Protein AF-A0A9P5TCF7-F1 (afdb_monomer)

Organism: NCBI:txid152965

Structure (mmCIF, N/CA/C/O backbone):
data_AF-A0A9P5TCF7-F1
#
_entry.id   AF-A0A9P5TCF7-F1
#
loop_
_atom_site.group_PDB
_atom_site.id
_atom_site.type_symbol
_atom_site.label_atom_id
_atom_site.label_alt_id
_atom_site.label_comp_id
_atom_site.label_asym_id
_atom_site.label_entity_id
_atom_site.label_seq_id
_atom_site.pdbx_PDB_ins_code
_atom_site.Cartn_x
_atom_site.Cartn_y
_atom_site.Cartn_z
_atom_site.occupancy
_atom_site.B_iso_or_equiv
_atom_site.auth_seq_id
_atom_site.auth_comp_id
_atom_site.auth_asym_id
_atom_site.auth_atom_id
_atom_site.pdbx_PDB_model_num
ATOM 1 N N . MET A 1 1 ? -12.953 13.096 33.040 1.00 53.19 1 MET A N 1
ATOM 2 C CA . MET A 1 1 ? -12.750 11.648 32.811 1.00 53.19 1 MET A CA 1
ATOM 3 C C . MET A 1 1 ? -11.733 11.445 31.695 1.00 53.19 1 MET A C 1
ATOM 5 O O . MET A 1 1 ? -11.488 12.385 30.954 1.00 53.19 1 MET A O 1
ATOM 9 N N . SER A 1 2 ? -11.128 10.259 31.561 1.00 76.81 2 SER A N 1
ATOM 10 C CA . SER A 1 2 ? -10.155 10.007 30.479 1.00 76.81 2 SER A CA 1
ATOM 11 C C . SER A 1 2 ? -10.791 9.907 29.078 1.00 76.81 2 SER A C 1
ATOM 13 O O . SER A 1 2 ? -10.062 9.854 28.091 1.00 76.81 2 SER A O 1
ATOM 15 N N . SER A 1 3 ? -12.127 9.872 29.003 1.00 91.38 3 SER A N 1
ATOM 16 C CA . SER A 1 3 ? -12.946 9.850 27.789 1.00 91.38 3 SER A CA 1
ATOM 17 C C . SER A 1 3 ? -14.164 10.769 27.971 1.00 91.38 3 SER A C 1
ATOM 19 O O . SER A 1 3 ? -14.963 10.504 28.874 1.00 91.38 3 SER A O 1
ATOM 21 N N . PRO A 1 4 ? -14.307 11.829 27.155 1.00 92.31 4 PRO A N 1
ATOM 22 C CA . PRO A 1 4 ? -15.511 12.664 27.105 1.00 92.31 4 PRO A CA 1
ATOM 23 C C . PRO A 1 4 ? -16.759 11.881 26.690 1.00 92.31 4 PRO A C 1
ATOM 25 O O . PRO A 1 4 ? -17.808 12.054 27.291 1.00 92.31 4 PRO A O 1
ATOM 28 N N . PHE A 1 5 ? -16.623 10.944 25.745 1.00 92.94 5 PHE A N 1
ATOM 29 C CA . PHE A 1 5 ? -17.725 10.091 25.292 1.00 92.94 5 PHE A CA 1
ATOM 30 C C . PHE A 1 5 ? -18.449 9.395 26.452 1.00 92.94 5 PHE A C 1
ATOM 32 O O . PHE A 1 5 ? -19.676 9.401 26.515 1.00 92.94 5 PHE A O 1
ATOM 39 N N . PHE A 1 6 ? -17.698 8.783 27.373 1.00 91.38 6 PHE A N 1
ATOM 40 C CA . PHE A 1 6 ? -18.303 8.097 28.515 1.00 91.38 6 PHE A CA 1
ATOM 41 C C . PHE A 1 6 ? -18.908 9.081 29.524 1.00 91.38 6 PHE A C 1
ATOM 43 O O . PHE A 1 6 ? -19.963 8.784 30.074 1.00 91.38 6 PHE A O 1
ATOM 50 N N . ASP A 1 7 ? -18.287 10.245 29.731 1.00 91.50 7 ASP A N 1
ATOM 51 C CA . ASP A 1 7 ? -18.826 11.316 30.586 1.00 91.50 7 ASP A CA 1
ATOM 52 C C . ASP A 1 7 ? -20.206 11.771 30.076 1.00 91.50 7 ASP A C 1
ATOM 54 O O . ASP A 1 7 ? -21.191 11.755 30.817 1.00 91.50 7 ASP A O 1
ATOM 58 N N . ASP A 1 8 ? -20.304 12.030 28.768 1.00 91.69 8 ASP A N 1
ATOM 59 C CA . ASP A 1 8 ? -21.552 12.385 28.096 1.00 91.69 8 ASP A CA 1
ATOM 60 C C . ASP A 1 8 ? -22.572 11.242 28.179 1.00 91.69 8 ASP A C 1
ATOM 62 O O . ASP A 1 8 ? -23.705 11.462 28.605 1.00 91.69 8 ASP A O 1
ATOM 66 N N . MET A 1 9 ? -22.182 10.006 27.844 1.00 90.81 9 MET A N 1
ATOM 67 C CA . MET A 1 9 ? -23.066 8.832 27.877 1.00 90.81 9 MET A CA 1
ATOM 68 C C . MET A 1 9 ? -23.692 8.612 29.261 1.00 90.81 9 MET A C 1
ATOM 70 O O . MET A 1 9 ? -24.879 8.293 29.347 1.00 90.81 9 MET A O 1
ATOM 74 N N . PHE A 1 10 ? -22.920 8.789 30.337 1.00 88.50 10 PHE A N 1
ATOM 75 C CA . PHE A 1 10 ? -23.408 8.634 31.710 1.00 88.50 10 PHE A CA 1
ATOM 76 C C . PHE A 1 10 ? -24.224 9.833 32.207 1.00 88.50 10 PHE A C 1
ATOM 78 O O . PHE A 1 10 ? -25.020 9.673 33.131 1.00 88.50 10 PHE A O 1
ATOM 85 N N . SER A 1 11 ? -24.073 11.011 31.594 1.00 90.19 11 SER A N 1
ATOM 86 C CA . SER A 1 11 ? -24.882 12.194 31.914 1.00 90.19 11 SER A CA 1
ATOM 87 C C . SER A 1 11 ? -26.322 12.114 31.380 1.00 90.19 11 SER A C 1
ATOM 89 O O . SER A 1 11 ? -27.212 12.804 31.883 1.00 90.19 11 SER A O 1
ATOM 91 N N . LEU A 1 12 ? -26.566 11.267 30.373 1.00 89.06 12 LEU A N 1
ATOM 92 C CA . LEU A 1 12 ? -27.881 11.099 29.757 1.00 89.06 12 LEU A CA 1
ATOM 93 C C . LEU A 1 12 ? -28.835 10.277 30.648 1.00 89.06 12 LEU A C 1
ATOM 95 O O . LEU A 1 12 ? -28.394 9.340 31.322 1.00 89.06 12 LEU A O 1
ATOM 99 N N . PRO A 1 13 ? -30.157 10.556 30.613 1.00 86.38 13 PRO A N 1
ATOM 100 C CA . PRO A 1 13 ? -31.155 9.737 31.297 1.00 86.38 13 PRO A CA 1
ATOM 101 C C . PRO A 1 13 ? -31.091 8.275 30.839 1.00 86.38 13 PRO A C 1
ATOM 103 O O . PRO A 1 13 ? -31.285 7.980 29.659 1.00 86.38 13 PRO A O 1
ATOM 106 N N . GLN A 1 14 ? -30.835 7.358 31.773 1.00 77.81 14 GLN A N 1
ATOM 107 C CA . GLN A 1 14 ? -30.762 5.928 31.476 1.00 77.81 14 GLN A CA 1
ATOM 108 C C . GLN A 1 14 ? -32.171 5.307 31.453 1.00 77.81 14 GLN A C 1
ATOM 110 O O . GLN A 1 14 ? -33.000 5.647 32.305 1.00 77.81 14 GLN A O 1
ATOM 115 N N . PRO A 1 15 ? -32.471 4.397 30.508 1.00 76.81 15 PRO A N 1
ATOM 116 C CA . PRO A 1 15 ? -33.705 3.618 30.547 1.00 76.81 15 PRO A CA 1
ATOM 117 C C . PRO A 1 15 ? -33.763 2.774 31.828 1.00 76.81 15 PRO A C 1
ATOM 119 O O . PRO A 1 15 ? -32.727 2.430 32.399 1.00 76.81 15 PRO A O 1
ATOM 122 N N . GLN A 1 16 ? -34.972 2.441 32.295 1.00 76.69 16 GLN A N 1
ATOM 123 C CA . GLN A 1 16 ? -35.100 1.589 33.479 1.00 76.69 16 GLN A CA 1
ATOM 124 C C . GLN A 1 16 ? -34.425 0.234 33.213 1.00 76.69 16 GLN A C 1
ATOM 126 O O . GLN A 1 16 ? -34.743 -0.397 32.200 1.00 76.69 16 GLN A O 1
ATOM 131 N N . PRO A 1 17 ? -33.481 -0.193 34.070 1.00 69.38 17 PRO A N 1
ATOM 132 C CA . PRO A 1 17 ? -32.708 -1.399 33.827 1.00 69.38 17 PRO A CA 1
ATOM 133 C C . PRO A 1 17 ? -33.624 -2.621 33.869 1.00 69.38 17 PRO A C 1
ATOM 135 O O . PRO A 1 17 ? -34.447 -2.764 34.773 1.00 69.38 17 PRO A O 1
ATOM 138 N N . SER A 1 18 ? -33.482 -3.502 32.880 1.00 75.25 18 SER A N 1
ATOM 139 C CA . SER A 1 18 ? -34.054 -4.845 32.958 1.00 75.25 18 SER A CA 1
ATOM 140 C C . SER A 1 18 ? -33.212 -5.697 33.917 1.00 75.25 18 SER A C 1
ATOM 142 O O . SER A 1 18 ? -32.018 -5.435 34.064 1.00 75.25 18 SER A O 1
ATOM 144 N N . ASP A 1 19 ? -33.784 -6.733 34.545 1.00 69.06 19 ASP A N 1
ATOM 145 C CA . ASP A 1 19 ? -33.038 -7.615 35.471 1.00 69.06 19 ASP A CA 1
ATOM 146 C C . ASP A 1 19 ? -31.770 -8.226 34.835 1.00 69.06 19 ASP A C 1
ATOM 148 O O . ASP A 1 19 ? -30.816 -8.556 35.532 1.00 69.06 19 ASP A O 1
ATOM 152 N N . ASN A 1 20 ? -31.724 -8.335 33.501 1.00 73.00 20 ASN A N 1
ATOM 153 C CA . ASN A 1 20 ? -30.581 -8.867 32.753 1.00 73.00 20 ASN A CA 1
ATOM 154 C C . ASN A 1 20 ? -29.441 -7.855 32.527 1.00 73.00 20 ASN A C 1
ATOM 156 O O . ASN A 1 20 ? -28.390 -8.243 32.013 1.00 73.00 20 ASN A O 1
ATOM 160 N N . ASP A 1 21 ? -29.636 -6.580 32.866 1.00 79.19 21 ASP A N 1
ATOM 161 C CA . ASP A 1 21 ? -28.656 -5.504 32.664 1.00 79.19 21 ASP A CA 1
ATOM 162 C C . ASP A 1 21 ? -28.118 -4.955 33.996 1.00 79.19 21 ASP A C 1
ATOM 164 O O . ASP A 1 21 ? -27.591 -3.842 34.055 1.00 79.19 21 ASP A O 1
ATOM 168 N N . VAL A 1 22 ? -28.228 -5.746 35.068 1.00 83.81 22 VAL A N 1
ATOM 169 C CA . VAL A 1 22 ? -27.673 -5.441 36.389 1.00 83.81 22 VAL A CA 1
ATOM 170 C C . VAL A 1 22 ? -26.788 -6.595 36.851 1.00 83.81 22 VAL A C 1
ATOM 172 O O . VAL A 1 22 ? -27.220 -7.743 36.906 1.00 83.81 22 VAL A O 1
ATOM 175 N N . VAL A 1 23 ? -25.544 -6.289 37.214 1.00 86.00 23 VAL A N 1
ATOM 176 C CA . VAL A 1 23 ? -24.596 -7.243 37.808 1.00 86.00 23 VAL A CA 1
ATOM 177 C C . VAL A 1 23 ? -24.049 -6.616 39.082 1.00 86.00 23 VAL A C 1
ATOM 179 O O . VAL A 1 23 ? -23.630 -5.462 39.070 1.00 86.00 23 VAL A O 1
ATOM 182 N N . ASP A 1 24 ? -24.111 -7.346 40.197 1.00 87.25 24 ASP A N 1
ATOM 183 C CA . ASP A 1 24 ? -23.693 -6.872 41.527 1.00 87.25 24 ASP A CA 1
ATOM 184 C C . ASP A 1 24 ? -24.335 -5.532 41.951 1.00 87.25 24 ASP A C 1
ATOM 186 O O . ASP A 1 24 ? -23.738 -4.722 42.658 1.00 87.25 24 ASP A O 1
ATOM 190 N N . GLY A 1 25 ? -25.571 -5.281 41.507 1.00 84.06 25 GLY A N 1
ATOM 191 C CA . GLY A 1 25 ? -26.299 -4.037 41.786 1.00 84.06 25 GLY A CA 1
ATOM 192 C C . GLY A 1 25 ? -25.854 -2.833 40.948 1.00 84.06 25 GLY A C 1
ATOM 193 O O . GLY A 1 25 ? -26.333 -1.725 41.189 1.00 84.06 25 GLY A O 1
ATOM 194 N N . LE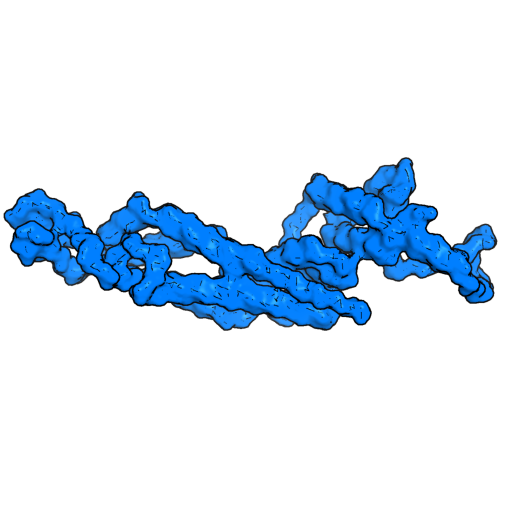U A 1 26 ? -24.970 -3.030 39.964 1.00 84.56 26 LEU A N 1
ATOM 195 C CA . LEU A 1 26 ? -24.500 -1.994 39.046 1.00 84.56 26 LEU A CA 1
ATOM 196 C C . LEU A 1 26 ? -25.073 -2.193 37.634 1.00 84.56 26 LEU A C 1
ATOM 198 O O . LEU A 1 26 ? -25.178 -3.333 37.172 1.00 84.56 26 LEU A O 1
ATOM 202 N N . PRO A 1 27 ? -25.418 -1.101 36.924 1.00 85.06 27 PRO A N 1
ATOM 203 C CA . PRO A 1 27 ? -25.884 -1.185 35.546 1.00 85.06 27 PRO A CA 1
ATOM 204 C C . PRO A 1 27 ? -24.759 -1.656 34.616 1.00 85.06 27 PRO A C 1
ATOM 206 O O . PRO A 1 27 ? -23.624 -1.176 34.686 1.00 85.06 27 PRO A O 1
ATOM 209 N N . VAL A 1 28 ? -25.085 -2.577 33.713 1.00 87.12 28 VAL A N 1
ATOM 210 C CA . VAL A 1 28 ? -24.155 -3.128 32.724 1.00 87.12 28 VAL A CA 1
ATOM 211 C C . VAL A 1 28 ? -24.209 -2.309 31.438 1.00 87.12 28 VAL A C 1
ATOM 213 O O . VAL A 1 28 ? -25.243 -2.223 30.779 1.00 87.12 28 VAL A O 1
ATOM 216 N N . VAL A 1 29 ? -23.063 -1.763 31.024 1.00 86.62 29 VAL A N 1
ATOM 217 C CA . VAL A 1 29 ? -22.908 -1.126 29.708 1.00 86.62 29 VAL A CA 1
ATOM 218 C C . VAL A 1 29 ? -22.419 -2.159 28.698 1.00 86.62 29 VAL A C 1
ATOM 220 O O . VAL A 1 29 ? -21.319 -2.697 28.831 1.00 86.62 29 VAL A O 1
ATOM 223 N N . ARG A 1 30 ? -23.215 -2.418 27.656 1.00 88.75 30 ARG A N 1
ATOM 224 C CA . ARG A 1 30 ? -22.818 -3.297 26.547 1.00 88.75 30 ARG A CA 1
ATOM 225 C C . ARG A 1 30 ? -22.047 -2.505 25.499 1.00 88.75 30 ARG A C 1
ATOM 227 O O . ARG A 1 30 ? -22.557 -1.529 24.957 1.00 88.75 30 ARG A O 1
ATOM 234 N N . LEU A 1 31 ? -20.837 -2.956 25.191 1.00 91.56 31 LEU A N 1
ATOM 235 C CA . LEU A 1 31 ? -19.990 -2.372 24.154 1.00 91.56 31 LEU A CA 1
ATOM 236 C C . LEU A 1 31 ? -19.946 -3.296 22.935 1.00 91.56 31 LEU A C 1
ATOM 238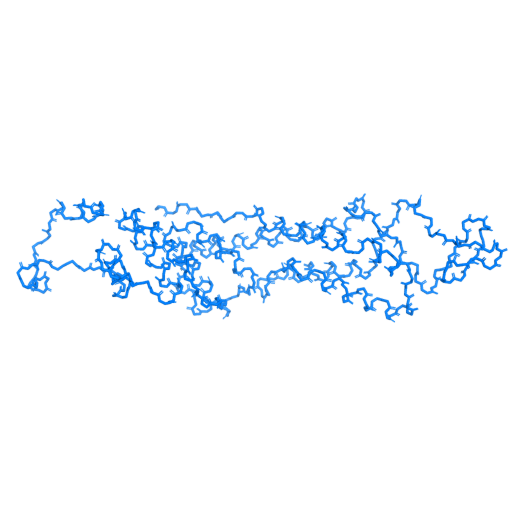 O O . LEU A 1 31 ? -20.032 -4.515 23.065 1.00 91.56 31 LEU A O 1
ATOM 242 N N . SER A 1 32 ? -19.843 -2.706 21.746 1.00 92.38 32 SER A N 1
ATOM 243 C CA . SER A 1 32 ? -19.838 -3.435 20.470 1.00 92.38 32 SER A CA 1
ATOM 244 C C . SER A 1 32 ? -18.482 -4.051 20.124 1.00 92.38 32 SER A C 1
ATOM 246 O O . SER A 1 32 ? -18.390 -4.856 19.202 1.00 92.38 32 SER A O 1
ATOM 248 N N . GLU A 1 33 ? -17.419 -3.621 20.798 1.00 94.75 33 GLU A N 1
ATOM 249 C CA . GLU A 1 33 ? -16.055 -4.047 20.514 1.00 94.75 33 GLU A CA 1
ATOM 250 C C . GLU A 1 33 ? -15.747 -5.422 21.098 1.00 94.75 33 GLU A C 1
ATOM 252 O O . GLU A 1 33 ? -16.269 -5.835 22.132 1.00 94.75 33 GLU A O 1
ATOM 257 N N . ASP A 1 34 ? -14.826 -6.106 20.430 1.00 92.50 34 ASP A N 1
ATOM 258 C CA . ASP A 1 34 ? -14.293 -7.388 20.860 1.00 92.50 34 ASP A CA 1
ATOM 259 C C . ASP A 1 34 ? -13.573 -7.294 22.221 1.00 92.50 34 ASP A C 1
ATOM 261 O O . ASP A 1 34 ? -12.928 -6.290 22.544 1.00 92.50 34 ASP A O 1
ATOM 265 N N . ALA A 1 35 ? -13.648 -8.368 23.011 1.00 93.12 35 ALA A N 1
ATOM 266 C CA . ALA A 1 35 ? -13.074 -8.423 24.353 1.00 93.12 35 ALA A CA 1
ATOM 267 C C . ALA A 1 35 ? -11.550 -8.201 24.373 1.00 93.12 35 ALA A C 1
ATOM 269 O O . ALA A 1 35 ? -11.041 -7.589 25.314 1.00 93.12 35 ALA A O 1
ATOM 270 N N . GLU A 1 36 ? -10.816 -8.648 23.347 1.00 94.31 36 GLU A N 1
ATOM 271 C CA . GLU A 1 36 ? -9.372 -8.407 23.226 1.00 94.31 36 GLU A CA 1
ATOM 272 C C . GLU A 1 36 ? -9.085 -6.910 23.057 1.00 94.31 36 GLU A C 1
ATOM 274 O O . GLU A 1 36 ? -8.214 -6.357 23.731 1.00 94.31 36 GLU A O 1
ATOM 279 N N . VAL A 1 37 ? -9.869 -6.235 22.209 1.00 95.69 37 VAL A N 1
ATOM 280 C CA . VAL A 1 37 ? -9.751 -4.792 21.961 1.00 95.69 37 VAL A CA 1
ATOM 281 C C . VAL A 1 37 ? -10.068 -4.003 23.229 1.00 95.69 37 VAL A C 1
ATOM 283 O O . VAL A 1 37 ? -9.294 -3.128 23.616 1.00 95.69 37 VAL A O 1
ATOM 286 N N . LEU A 1 38 ? -11.155 -4.339 23.926 1.00 95.12 38 LEU A N 1
ATOM 287 C CA . LEU A 1 38 ? -11.508 -3.692 25.192 1.00 95.12 38 LEU A CA 1
ATOM 288 C C . LEU A 1 38 ? -10.454 -3.943 26.278 1.00 95.12 38 LEU A C 1
ATOM 290 O O . LEU A 1 38 ? -10.090 -3.020 27.005 1.00 95.12 38 LEU A O 1
ATOM 294 N N . SER A 1 39 ? -9.903 -5.159 26.363 1.00 94.25 39 SER A N 1
ATOM 295 C CA . SER A 1 39 ? -8.813 -5.468 27.294 1.00 94.25 39 SER A CA 1
ATOM 296 C C . SER A 1 39 ? -7.572 -4.615 27.013 1.00 94.25 39 SER A C 1
ATOM 298 O O . SER A 1 39 ? -6.990 -4.047 27.942 1.00 94.25 39 SER A O 1
ATOM 300 N N . GLY A 1 40 ? -7.194 -4.459 25.742 1.00 94.44 40 GLY A N 1
ATOM 301 C CA . GLY A 1 40 ? -6.106 -3.568 25.339 1.00 94.44 40 GLY A CA 1
ATOM 302 C C . GLY A 1 40 ? -6.379 -2.109 25.703 1.00 94.44 40 GLY A C 1
ATOM 303 O O . GLY A 1 40 ? -5.525 -1.451 26.296 1.00 94.44 40 GLY A O 1
ATOM 304 N N . LEU A 1 41 ? -7.599 -1.630 25.447 1.00 95.06 41 LEU A N 1
ATOM 305 C CA . LEU A 1 41 ? -8.023 -0.270 25.775 1.00 95.06 41 LEU A CA 1
ATOM 306 C C . LEU A 1 41 ? -7.895 0.009 27.279 1.00 95.06 41 LEU A C 1
ATOM 308 O O . LEU A 1 41 ? -7.216 0.953 27.681 1.00 95.06 41 LEU A O 1
ATOM 312 N N . PHE A 1 42 ? -8.490 -0.840 28.122 1.00 93.12 42 PHE A N 1
ATOM 313 C CA . PHE A 1 42 ? -8.476 -0.648 29.573 1.00 93.12 42 PHE A CA 1
ATOM 314 C C . PHE A 1 42 ? -7.078 -0.806 30.167 1.00 93.12 42 PHE A C 1
ATOM 316 O O . PHE A 1 42 ? -6.672 0.004 30.998 1.00 93.12 42 PHE A O 1
ATOM 323 N N . THR A 1 43 ? -6.296 -1.790 29.721 1.00 93.81 43 THR A N 1
ATOM 324 C CA . THR A 1 43 ? -4.924 -1.966 30.229 1.00 93.81 43 THR A CA 1
ATOM 325 C C . THR A 1 43 ? -4.003 -0.803 29.883 1.00 93.81 43 THR A C 1
ATOM 327 O O . THR A 1 43 ? -3.077 -0.525 30.635 1.00 93.81 43 THR A O 1
ATOM 330 N N . MET A 1 44 ? -4.265 -0.085 28.789 1.00 92.00 44 MET A N 1
ATOM 331 C CA . MET A 1 44 ? -3.522 1.127 28.442 1.00 92.00 44 MET A CA 1
ATOM 332 C C . MET A 1 44 ? -4.057 2.399 29.120 1.00 92.00 44 MET A C 1
ATOM 334 O O . MET A 1 44 ? -3.322 3.385 29.203 1.00 92.00 44 MET A O 1
ATOM 338 N N . LEU A 1 45 ? -5.303 2.397 29.601 1.00 90.56 45 LEU A N 1
ATOM 339 C CA . LEU A 1 45 ? -5.879 3.495 30.389 1.00 90.56 45 LEU A CA 1
ATOM 340 C C . LEU A 1 45 ? -5.426 3.460 31.849 1.00 90.56 45 LEU A C 1
ATOM 342 O O . LEU A 1 45 ? -5.154 4.503 32.441 1.00 90.56 45 LEU A O 1
ATOM 346 N N . TYR A 1 46 ? -5.348 2.267 32.430 1.00 89.25 46 TYR A N 1
ATOM 347 C CA . TYR A 1 46 ? -4.954 2.078 33.821 1.00 89.25 46 TYR A CA 1
ATOM 348 C C . TYR A 1 46 ? -3.438 1.862 33.955 1.00 89.25 46 TYR A C 1
ATOM 350 O O . TYR A 1 46 ? -2.782 1.454 32.994 1.00 89.25 46 TYR A O 1
ATOM 358 N N . PRO A 1 47 ? -2.843 2.125 35.135 1.00 86.94 47 PRO A N 1
ATOM 359 C CA . PRO A 1 47 ? -1.415 1.920 35.389 1.00 86.94 47 PRO A CA 1
ATOM 360 C C . PRO A 1 47 ? -1.089 0.428 35.586 1.00 86.94 47 PRO A C 1
ATOM 362 O O . PRO A 1 47 ? -0.566 0.014 36.617 1.00 86.94 47 PRO A O 1
ATOM 365 N N . ILE A 1 48 ? -1.428 -0.388 34.592 1.00 91.69 48 ILE A N 1
ATOM 366 C CA . ILE A 1 48 ? -1.132 -1.818 34.516 1.00 91.69 48 ILE A CA 1
ATOM 367 C C . ILE A 1 48 ? -0.400 -2.116 33.197 1.00 91.69 48 ILE A C 1
ATOM 369 O O . ILE A 1 48 ? -0.380 -1.266 32.304 1.00 91.69 48 ILE A O 1
ATOM 373 N N . PRO A 1 49 ? 0.255 -3.284 33.058 1.00 90.31 49 PRO A N 1
ATOM 374 C CA . PRO A 1 49 ? 0.959 -3.626 31.825 1.00 90.31 49 PRO A CA 1
ATOM 375 C C . PRO A 1 49 ? 0.028 -3.585 30.608 1.00 90.31 49 PRO A C 1
ATOM 377 O O . PRO A 1 49 ? -1.026 -4.228 30.613 1.00 90.31 49 PRO A O 1
ATOM 380 N N . SER A 1 50 ? 0.424 -2.835 29.576 1.00 89.00 50 SER A N 1
ATOM 381 C CA . SER A 1 50 ? -0.347 -2.676 28.343 1.00 89.00 50 SER A CA 1
ATOM 382 C C . SER A 1 50 ? -0.466 -4.008 27.603 1.00 89.00 50 SER A C 1
ATOM 384 O O . SER A 1 50 ? 0.502 -4.755 27.459 1.00 89.00 50 SER A O 1
ATOM 386 N N . LYS A 1 51 ? -1.668 -4.309 27.104 1.00 91.00 51 LYS A N 1
ATOM 387 C CA . LYS A 1 51 ? -1.919 -5.473 26.247 1.00 91.00 51 LYS A CA 1
ATOM 388 C C . LYS A 1 51 ? -2.255 -5.015 24.835 1.00 91.00 51 LYS A C 1
ATOM 390 O O . LYS A 1 51 ? -3.420 -4.868 24.483 1.00 91.00 51 LYS A O 1
ATOM 395 N N . LEU A 1 52 ? -1.231 -4.768 24.021 1.00 92.69 52 LEU A N 1
ATOM 396 C CA . LEU A 1 52 ? -1.446 -4.514 22.597 1.00 92.69 52 LEU A CA 1
ATOM 397 C C . LEU A 1 52 ? -1.774 -5.840 21.878 1.00 92.69 52 LEU A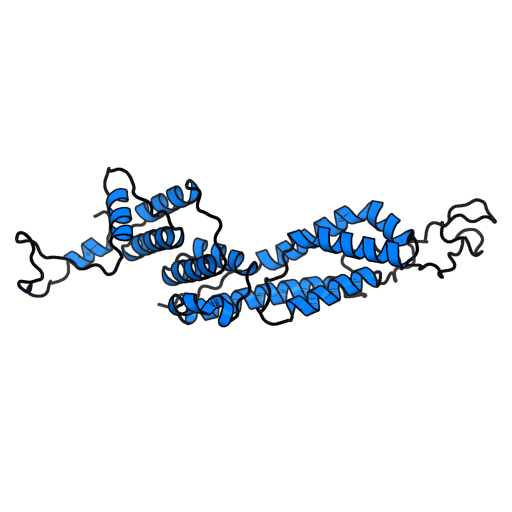 C 1
ATOM 399 O O . LEU A 1 52 ? -1.019 -6.805 22.057 1.00 92.69 52 LEU A O 1
ATOM 403 N N . PRO A 1 53 ? -2.824 -5.894 21.035 1.00 93.56 53 PRO A N 1
ATOM 404 C CA . PRO A 1 53 ? -3.112 -7.065 20.213 1.00 93.56 53 PRO A CA 1
ATOM 405 C C . PRO A 1 53 ? -1.919 -7.489 19.349 1.00 93.56 53 PRO A C 1
ATOM 407 O O . PRO A 1 53 ? -1.122 -6.659 18.904 1.00 93.56 53 PRO A O 1
ATOM 410 N N . ASN A 1 54 ? -1.791 -8.796 19.115 1.00 91.50 54 ASN A N 1
ATOM 411 C CA . ASN A 1 54 ? -0.687 -9.351 18.323 1.00 91.50 54 ASN A CA 1
ATOM 412 C C . ASN A 1 54 ? -0.877 -9.124 16.818 1.00 91.50 54 ASN A C 1
ATOM 414 O O . ASN A 1 54 ? 0.104 -8.974 16.092 1.00 91.50 54 ASN A O 1
ATOM 418 N N . ALA A 1 55 ? -2.130 -9.115 16.363 1.00 93.06 55 ALA A N 1
ATOM 419 C CA . ALA A 1 55 ? -2.482 -8.897 14.970 1.00 93.06 55 ALA A CA 1
ATOM 420 C C . 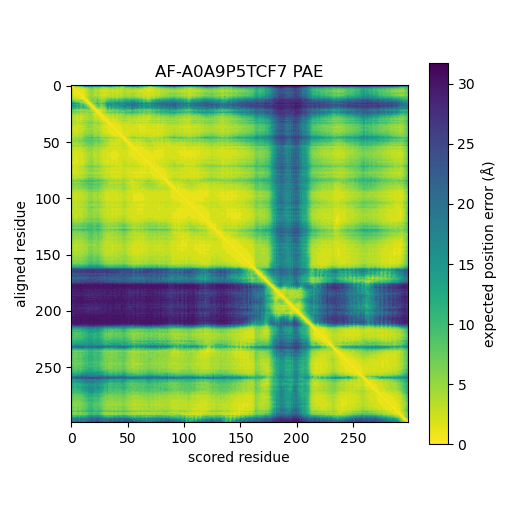ALA A 1 55 ? -2.589 -7.395 14.663 1.00 93.06 55 ALA A C 1
ATOM 422 O O . ALA A 1 55 ? -3.103 -6.609 15.466 1.00 93.06 55 ALA A O 1
ATOM 423 N N . TYR A 1 56 ? -2.085 -6.990 13.496 1.00 95.56 56 TYR A N 1
ATOM 424 C CA . TYR A 1 56 ? -2.020 -5.580 13.108 1.00 95.56 56 TYR A CA 1
ATOM 425 C C . TYR A 1 56 ? -3.412 -4.964 12.897 1.00 95.56 56 TYR A C 1
ATOM 427 O O . TYR A 1 56 ? -3.670 -3.843 13.331 1.00 95.56 56 TYR A O 1
ATOM 435 N N . ASP A 1 57 ? -4.338 -5.718 12.307 1.00 94.44 57 ASP A N 1
ATOM 436 C CA . ASP A 1 57 ? -5.736 -5.325 12.106 1.00 94.44 57 ASP A CA 1
ATOM 437 C C . ASP A 1 57 ? -6.468 -5.082 13.441 1.00 94.44 57 ASP A C 1
ATOM 439 O O . ASP A 1 57 ? -7.194 -4.095 13.601 1.00 94.44 57 ASP A O 1
ATOM 443 N N . LYS A 1 58 ? -6.212 -5.918 14.451 1.00 95.25 58 LYS A N 1
ATOM 444 C CA . LYS A 1 58 ? -6.712 -5.737 15.821 1.00 95.25 58 LYS A CA 1
ATOM 445 C C . LYS A 1 58 ? -6.087 -4.525 16.509 1.00 95.25 58 LYS A C 1
ATOM 447 O O . LYS A 1 58 ? -6.795 -3.799 17.203 1.00 95.25 58 LYS A O 1
ATOM 452 N N . ALA A 1 59 ? -4.801 -4.251 16.287 1.00 96.56 59 ALA A N 1
ATOM 453 C CA . ALA A 1 59 ? -4.155 -3.040 16.797 1.00 96.56 59 ALA A CA 1
ATOM 454 C C . ALA A 1 59 ? -4.741 -1.758 16.166 1.00 96.56 59 ALA A C 1
ATOM 456 O O . ALA A 1 59 ? -4.977 -0.777 16.872 1.00 96.56 59 ALA A O 1
ATOM 457 N N . LEU A 1 60 ? -5.056 -1.777 14.865 1.00 97.31 60 LEU A N 1
ATOM 458 C CA . LEU A 1 60 ? -5.790 -0.690 14.202 1.00 97.31 60 LEU A CA 1
ATOM 459 C C . LEU A 1 60 ? -7.217 -0.554 14.730 1.00 97.31 60 LEU A C 1
ATOM 461 O O . LEU A 1 60 ? -7.691 0.563 14.919 1.00 97.31 60 LEU A O 1
ATOM 465 N N . THR A 1 61 ? -7.887 -1.674 15.004 1.00 97.12 61 THR A N 1
ATOM 466 C CA . THR A 1 61 ? -9.220 -1.670 15.617 1.00 97.12 61 THR A CA 1
ATOM 467 C C . THR A 1 61 ? -9.167 -1.013 16.994 1.00 97.12 61 THR A C 1
ATOM 469 O O . THR A 1 61 ? -9.975 -0.137 17.269 1.00 97.12 61 THR A O 1
ATOM 472 N N . LEU A 1 62 ? -8.170 -1.341 17.823 1.00 97.25 62 LEU A N 1
ATOM 473 C CA . LEU A 1 62 ? -7.937 -0.682 19.110 1.00 97.25 62 LEU A CA 1
ATOM 474 C C . LEU A 1 62 ? -7.704 0.827 18.962 1.00 97.25 62 LEU A C 1
ATOM 476 O O . LEU A 1 62 ? -8.282 1.616 19.713 1.00 97.25 62 LEU A O 1
ATOM 480 N N . LEU A 1 63 ? -6.904 1.243 17.978 1.00 97.44 63 LEU A N 1
ATOM 481 C CA . LEU A 1 63 ? -6.701 2.660 17.684 1.00 97.44 63 LEU A CA 1
ATOM 482 C C . LEU A 1 63 ? -8.021 3.342 17.282 1.00 97.44 63 LEU A C 1
ATOM 484 O O . LEU A 1 63 ? -8.365 4.379 17.849 1.00 97.44 63 LEU A O 1
ATOM 488 N N . ALA A 1 64 ? -8.804 2.731 16.391 1.00 96.62 64 ALA A N 1
ATOM 489 C CA . ALA A 1 64 ? -10.118 3.226 15.982 1.00 96.62 64 ALA A CA 1
ATOM 490 C C . ALA A 1 64 ? -11.107 3.292 17.159 1.00 96.62 64 ALA A C 1
ATOM 492 O O . ALA A 1 64 ? -11.851 4.260 17.288 1.00 96.62 64 ALA A O 1
ATOM 493 N N . THR A 1 65 ? -11.084 2.314 18.068 1.00 96.50 65 THR A N 1
ATOM 494 C CA . THR A 1 65 ? -11.889 2.317 19.297 1.00 96.50 65 THR A CA 1
ATOM 495 C C . THR A 1 65 ? -11.500 3.470 20.219 1.00 96.50 65 THR A C 1
ATOM 497 O O . THR A 1 65 ? -12.372 4.158 20.745 1.00 96.50 65 THR A O 1
ATOM 500 N N . SER A 1 66 ? -10.203 3.743 20.384 1.00 95.75 66 SER A N 1
ATOM 501 C CA . SER A 1 66 ? -9.755 4.897 21.175 1.00 95.75 66 SER A CA 1
ATOM 502 C C . SER A 1 66 ? -10.169 6.237 20.553 1.00 95.75 66 SER A C 1
ATOM 504 O O . SER A 1 66 ? -10.377 7.210 21.276 1.00 95.75 66 SER A O 1
ATOM 506 N N . GLN A 1 67 ? -10.344 6.292 19.229 1.00 94.75 67 GLN A N 1
ATOM 507 C CA . GLN A 1 67 ? -10.931 7.443 18.544 1.00 94.75 67 GLN A CA 1
ATOM 508 C C . GLN A 1 67 ? -12.446 7.520 18.736 1.00 94.75 67 GLN A C 1
ATOM 510 O O . GLN A 1 67 ? -12.941 8.585 19.079 1.00 94.75 67 GLN A O 1
ATOM 515 N N . LYS A 1 68 ? -13.170 6.401 18.608 1.00 94.69 68 LYS A N 1
ATOM 516 C CA . LYS A 1 68 ? -14.617 6.317 18.875 1.00 94.69 68 LYS A CA 1
ATOM 517 C C . LYS A 1 68 ? -14.983 6.840 20.269 1.00 94.69 68 LYS A C 1
ATOM 519 O O . LYS A 1 68 ? -16.042 7.432 20.432 1.00 94.69 68 LYS A O 1
ATOM 524 N N . TYR A 1 69 ? -14.122 6.608 21.258 1.00 95.00 69 TYR A N 1
ATOM 525 C CA . TYR A 1 69 ? -14.337 7.027 22.643 1.00 95.00 69 TYR A CA 1
ATOM 526 C C . TYR A 1 69 ? -13.640 8.342 23.021 1.00 95.00 69 TYR A C 1
ATOM 528 O O . TYR A 1 69 ? -13.497 8.630 24.209 1.00 95.00 69 TYR A O 1
ATOM 536 N N . ASP A 1 70 ? -13.192 9.138 22.046 1.00 94.44 70 ASP A N 1
ATOM 537 C CA . ASP A 1 70 ? -12.547 10.443 22.260 1.00 94.44 70 ASP A CA 1
ATOM 538 C C . ASP A 1 70 ? -11.346 10.406 23.228 1.00 94.44 70 ASP A C 1
ATOM 540 O O . ASP A 1 70 ? -11.058 11.343 23.973 1.00 94.44 70 ASP A O 1
ATOM 544 N N . MET A 1 71 ? -10.587 9.308 23.211 1.00 94.31 71 MET A N 1
ATOM 545 C CA . MET A 1 71 ? -9.423 9.092 24.074 1.00 94.31 71 MET A CA 1
ATOM 546 C C . MET A 1 71 ? -8.130 9.543 23.382 1.00 94.31 71 MET A C 1
ATOM 548 O O . MET A 1 71 ? -7.235 8.742 23.113 1.00 94.31 71 MET A O 1
ATOM 552 N N . VAL A 1 72 ? -8.007 10.841 23.091 1.00 91.62 72 VAL A N 1
ATOM 553 C CA . VAL A 1 72 ? -6.886 11.407 22.305 1.00 91.62 72 VAL A CA 1
ATOM 554 C C . VAL A 1 72 ? -5.508 11.048 22.883 1.00 91.62 72 VAL A C 1
ATOM 556 O O . VAL A 1 72 ? -4.608 10.653 22.144 1.00 91.62 72 VAL A O 1
ATOM 559 N N . GLY A 1 73 ? -5.339 11.114 24.209 1.00 90.50 73 GLY A N 1
ATOM 560 C CA . GLY A 1 73 ? -4.076 10.735 24.859 1.00 90.50 73 GLY A CA 1
ATOM 561 C C . GLY A 1 73 ? -3.716 9.257 24.663 1.00 90.50 73 GLY A C 1
ATOM 562 O O . GLY A 1 73 ? -2.546 8.911 24.496 1.00 90.50 73 GLY A O 1
ATOM 563 N N . LEU A 1 74 ? -4.728 8.388 24.611 1.00 93.44 74 LEU A N 1
ATOM 564 C CA . LEU A 1 74 ? -4.551 6.957 24.394 1.00 93.44 74 LEU A CA 1
ATOM 565 C C . LEU A 1 74 ? -4.177 6.643 22.944 1.00 93.44 74 LEU A C 1
ATOM 567 O O . LEU A 1 74 ? -3.328 5.786 22.717 1.00 93.44 74 LEU A O 1
ATOM 571 N N . GLN A 1 75 ? -4.737 7.374 21.976 1.00 94.62 75 GLN A N 1
ATOM 572 C CA . GLN A 1 75 ? -4.387 7.222 20.560 1.00 94.62 75 GLN A CA 1
ATOM 573 C C . GLN A 1 75 ? -2.879 7.389 20.331 1.00 94.62 75 GLN A C 1
ATOM 575 O O . GLN A 1 75 ? -2.260 6.582 19.638 1.00 94.62 75 GLN A O 1
ATOM 580 N N . SER A 1 76 ? -2.266 8.410 20.940 1.00 93.19 76 SER A N 1
ATOM 581 C CA . SER A 1 76 ? -0.818 8.646 20.849 1.00 93.19 76 SER A CA 1
ATOM 582 C C . SER A 1 76 ? -0.008 7.494 21.445 1.00 93.19 76 SER A C 1
ATOM 584 O O . SER A 1 76 ? 0.983 7.066 20.853 1.00 93.19 76 SER A O 1
ATOM 586 N N . ARG A 1 77 ? -0.455 6.946 22.583 1.00 93.69 77 ARG A N 1
ATOM 587 C CA . ARG A 1 77 ? 0.183 5.789 23.225 1.00 93.69 77 ARG A CA 1
ATOM 588 C C . ARG A 1 77 ? 0.087 4.536 22.353 1.00 93.69 77 ARG A C 1
ATOM 590 O O . ARG A 1 77 ? 1.098 3.876 22.141 1.00 93.69 77 ARG A O 1
ATOM 597 N N . ILE A 1 78 ? -1.094 4.252 21.800 1.00 95.75 78 ILE A N 1
ATOM 598 C CA . ILE A 1 78 ? -1.320 3.115 20.896 1.00 95.75 78 ILE A CA 1
ATOM 599 C C . ILE A 1 78 ? -0.442 3.241 19.647 1.00 95.75 78 ILE A C 1
ATOM 601 O O . ILE A 1 78 ? 0.215 2.275 19.271 1.00 95.75 78 ILE A O 1
ATOM 605 N N . ARG A 1 79 ? -0.366 4.427 19.025 1.00 96.19 79 ARG A N 1
ATOM 606 C CA . ARG A 1 79 ? 0.522 4.659 17.872 1.00 96.19 79 ARG A CA 1
ATOM 607 C C . ARG A 1 79 ? 1.988 4.408 18.215 1.00 96.19 79 ARG A C 1
ATOM 609 O O . ARG A 1 79 ? 2.674 3.765 17.427 1.00 96.19 79 ARG A O 1
ATOM 616 N N . GLY A 1 80 ? 2.451 4.871 19.377 1.00 94.69 80 GLY A N 1
ATOM 617 C CA . GLY A 1 80 ? 3.812 4.615 19.851 1.00 94.69 80 GLY A CA 1
ATOM 618 C C . GLY A 1 80 ? 4.105 3.120 20.000 1.00 94.69 80 GLY A C 1
ATOM 619 O O . GLY A 1 80 ? 5.103 2.639 19.476 1.00 94.69 80 GLY A O 1
ATOM 620 N N . GLU A 1 81 ? 3.197 2.370 20.625 1.00 94.00 81 GLU A N 1
ATOM 621 C CA . GLU A 1 81 ? 3.315 0.912 20.785 1.00 94.00 81 GLU A CA 1
ATOM 622 C C . GLU A 1 81 ? 3.273 0.175 19.431 1.00 94.00 81 GLU A C 1
ATOM 624 O O . GLU A 1 81 ? 4.033 -0.763 19.201 1.00 94.00 81 GLU A O 1
ATOM 629 N N . ILE A 1 82 ? 2.430 0.620 18.489 1.00 95.25 82 ILE A N 1
ATOM 630 C CA . ILE A 1 82 ? 2.391 0.066 17.126 1.00 95.25 82 ILE A CA 1
ATOM 631 C C . ILE A 1 82 ? 3.714 0.316 16.385 1.00 95.25 82 ILE A C 1
ATOM 633 O O . ILE A 1 82 ? 4.137 -0.526 15.597 1.00 95.25 82 ILE A O 1
ATOM 637 N N . GLN A 1 83 ? 4.361 1.462 16.610 1.00 93.56 83 GLN A N 1
ATOM 638 C CA . GLN A 1 83 ? 5.626 1.820 15.963 1.00 93.56 83 GLN A CA 1
ATOM 639 C C . GLN A 1 83 ? 6.828 1.062 16.533 1.00 93.56 83 GLN A C 1
ATOM 641 O O . GLN A 1 83 ? 7.742 0.728 15.781 1.00 93.56 83 GLN A O 1
ATOM 646 N N . THR A 1 84 ? 6.855 0.808 17.843 1.00 92.75 84 THR A N 1
ATOM 647 C CA . THR A 1 84 ? 7.958 0.086 18.499 1.00 92.75 84 THR A CA 1
ATOM 648 C C . THR A 1 84 ? 7.846 -1.423 18.324 1.00 92.75 84 THR A C 1
ATOM 650 O O . THR A 1 84 ? 8.857 -2.130 18.329 1.00 92.75 84 THR A O 1
ATOM 653 N N . ARG A 1 85 ? 6.626 -1.937 18.160 1.00 92.00 85 ARG A N 1
ATOM 654 C CA . ARG A 1 85 ? 6.380 -3.359 17.974 1.00 92.00 85 ARG A CA 1
ATOM 655 C C . ARG A 1 85 ? 6.668 -3.802 16.543 1.00 92.00 85 ARG A C 1
ATOM 657 O O . ARG A 1 85 ? 6.244 -3.189 15.570 1.00 92.00 85 ARG A O 1
ATOM 664 N N . THR A 1 86 ? 7.323 -4.952 16.418 1.00 92.69 86 THR A N 1
ATOM 665 C CA . THR A 1 86 ? 7.432 -5.650 15.134 1.00 92.69 86 THR A CA 1
ATOM 666 C C . THR A 1 86 ? 6.172 -6.476 14.891 1.00 92.69 86 THR A C 1
ATOM 668 O O . THR A 1 86 ? 5.861 -7.379 15.670 1.00 92.69 86 THR A O 1
ATOM 671 N N . PHE A 1 87 ? 5.460 -6.169 13.810 1.00 92.00 87 PHE A N 1
ATOM 672 C CA . PHE A 1 87 ? 4.379 -7.002 13.286 1.00 92.00 87 PHE A CA 1
ATOM 673 C C . PHE A 1 87 ? 4.899 -7.866 12.131 1.00 92.00 87 PHE A C 1
ATOM 675 O O . PHE A 1 87 ? 5.836 -7.450 11.442 1.00 92.00 87 PHE A O 1
ATOM 682 N N . PRO A 1 88 ? 4.304 -9.047 11.891 1.00 92.00 88 PRO A N 1
ATOM 683 C CA . PRO A 1 88 ? 4.550 -9.796 10.666 1.00 92.00 88 PRO A CA 1
ATOM 684 C C . PRO A 1 88 ? 4.270 -8.937 9.428 1.00 92.00 88 PRO A C 1
ATOM 686 O O . PRO A 1 88 ? 3.389 -8.073 9.446 1.00 92.00 88 PRO A O 1
ATOM 689 N N . THR A 1 89 ? 5.008 -9.184 8.345 1.00 92.38 89 THR A N 1
ATOM 690 C CA . THR A 1 89 ? 4.702 -8.585 7.043 1.00 92.38 89 THR A CA 1
ATOM 691 C C . THR A 1 89 ? 3.286 -8.970 6.636 1.00 92.38 89 THR A C 1
ATOM 693 O O . THR A 1 89 ? 2.948 -10.152 6.637 1.00 92.38 89 THR A O 1
ATOM 696 N N . LEU A 1 90 ? 2.475 -7.972 6.289 1.00 93.81 90 LEU A N 1
ATOM 697 C CA . LEU A 1 90 ? 1.095 -8.199 5.884 1.00 93.81 90 LEU A CA 1
ATOM 698 C C . LEU A 1 90 ? 1.052 -8.938 4.549 1.00 93.81 90 LEU A C 1
ATOM 700 O O . LEU A 1 90 ? 1.708 -8.553 3.579 1.00 93.81 90 LEU A O 1
ATOM 704 N N . THR A 1 91 ? 0.223 -9.968 4.488 1.00 94.19 91 THR A N 1
ATOM 705 C CA . THR A 1 91 ? -0.226 -10.542 3.222 1.00 94.19 91 THR A CA 1
ATOM 706 C C . THR A 1 91 ? -1.181 -9.575 2.515 1.00 94.19 91 THR A C 1
ATOM 708 O O . THR A 1 91 ? -1.657 -8.590 3.091 1.00 94.19 91 THR A O 1
ATOM 711 N N . GLY A 1 92 ? -1.500 -9.841 1.248 1.00 92.88 92 GLY A N 1
ATOM 712 C CA . GLY A 1 92 ? -2.447 -8.998 0.519 1.00 92.88 92 GLY A CA 1
ATOM 713 C C . GLY A 1 92 ? -3.828 -8.916 1.173 1.00 92.88 92 GLY A C 1
ATOM 714 O O . GLY A 1 92 ? -4.268 -7.794 1.428 1.00 92.88 92 GLY A O 1
ATOM 715 N N . PRO A 1 93 ? -4.494 -10.043 1.500 1.00 92.81 93 PRO A N 1
ATOM 716 C CA . PRO A 1 93 ? -5.782 -10.016 2.197 1.00 92.81 93 PRO A CA 1
ATOM 717 C C . PRO A 1 93 ? -5.741 -9.203 3.500 1.00 92.81 93 PRO A C 1
ATOM 719 O O . PRO A 1 93 ? -6.548 -8.294 3.696 1.00 92.81 93 PRO A O 1
ATOM 722 N N . GLU A 1 94 ? -4.722 -9.417 4.338 1.00 93.56 94 GLU A N 1
ATOM 723 C CA . GLU A 1 94 ? -4.545 -8.665 5.589 1.00 93.56 94 GLU A CA 1
ATOM 724 C C . GLU A 1 94 ? -4.333 -7.164 5.352 1.00 93.56 94 GLU A C 1
ATOM 726 O O . GLU A 1 94 ? -4.821 -6.337 6.128 1.00 93.56 94 GLU A O 1
ATOM 731 N N . THR A 1 95 ? -3.643 -6.790 4.271 1.00 96.56 95 THR A N 1
ATOM 732 C CA . THR A 1 95 ? -3.437 -5.388 3.881 1.00 96.56 95 THR A CA 1
ATOM 733 C C . THR A 1 95 ? -4.762 -4.722 3.509 1.00 96.56 95 THR A C 1
ATOM 735 O O . THR A 1 95 ? -5.045 -3.614 3.974 1.00 96.56 95 THR A O 1
ATOM 738 N N . PHE A 1 96 ? -5.607 -5.396 2.721 1.00 96.75 96 PHE A N 1
ATOM 739 C CA . PHE A 1 96 ? -6.930 -4.883 2.350 1.00 96.75 96 PHE A CA 1
ATOM 740 C C . PHE A 1 96 ? -7.866 -4.777 3.558 1.00 96.75 96 PHE A C 1
ATOM 742 O O . PHE A 1 96 ? -8.515 -3.741 3.728 1.00 96.75 96 PHE A O 1
ATOM 749 N N . ARG A 1 97 ? -7.876 -5.782 4.442 1.00 96.06 97 ARG A N 1
ATOM 750 C CA . ARG A 1 97 ? -8.626 -5.739 5.705 1.00 96.06 97 ARG A CA 1
ATOM 751 C C . ARG A 1 97 ? -8.210 -4.566 6.577 1.00 96.06 97 ARG A C 1
ATOM 753 O O . ARG A 1 97 ? -9.044 -3.791 7.041 1.00 96.06 97 ARG A O 1
ATOM 760 N N . SER A 1 98 ? -6.903 -4.423 6.775 1.00 97.19 98 SER A N 1
ATOM 761 C CA . SER A 1 98 ? -6.321 -3.368 7.599 1.00 97.19 98 SER A CA 1
ATOM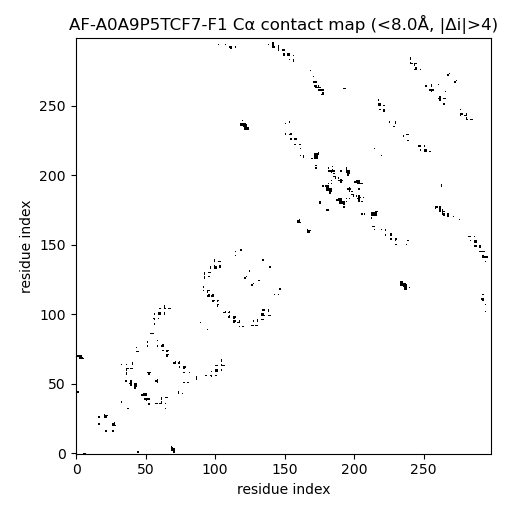 762 C C . SER A 1 98 ? -6.667 -1.992 7.034 1.00 97.19 98 SER A C 1
ATOM 764 O O . SER A 1 98 ? -7.030 -1.095 7.794 1.00 97.19 98 SER A O 1
ATOM 766 N N . TYR A 1 99 ? -6.617 -1.820 5.706 1.00 97.81 99 TYR A N 1
ATOM 767 C CA . TYR A 1 99 ? -7.075 -0.591 5.058 1.00 97.81 99 TYR A CA 1
ATOM 768 C C . TYR A 1 99 ? -8.554 -0.316 5.357 1.00 97.81 99 TYR A C 1
ATOM 770 O O . TYR A 1 99 ? -8.906 0.805 5.724 1.00 97.81 99 TYR A O 1
ATOM 778 N N . ALA A 1 100 ? -9.419 -1.326 5.226 1.00 96.56 100 ALA A N 1
ATOM 779 C CA . ALA A 1 100 ? -10.851 -1.173 5.457 1.00 96.56 100 ALA A CA 1
ATOM 780 C C . ALA A 1 100 ? -11.161 -0.749 6.904 1.00 96.56 100 ALA A C 1
ATOM 782 O O . ALA A 1 100 ? -12.000 0.133 7.119 1.00 96.56 100 ALA A O 1
ATOM 783 N N . ILE A 1 101 ? -10.432 -1.304 7.880 1.00 96.00 101 ILE A N 1
ATOM 784 C CA . ILE A 1 101 ? -10.501 -0.922 9.298 1.00 96.00 101 ILE A CA 1
ATOM 785 C C . ILE A 1 101 ? -10.014 0.513 9.498 1.00 96.00 101 ILE A C 1
ATOM 787 O O . ILE A 1 101 ? -10.736 1.317 10.084 1.00 96.00 101 ILE A O 1
ATOM 791 N N . ALA A 1 102 ? -8.828 0.862 8.991 1.00 97.06 102 ALA A N 1
ATOM 792 C CA . ALA A 1 102 ? -8.257 2.198 9.158 1.00 97.06 102 ALA A CA 1
ATOM 793 C C . ALA A 1 102 ? -9.139 3.285 8.527 1.00 97.06 102 ALA A C 1
ATOM 795 O O . ALA A 1 102 ? -9.404 4.317 9.140 1.00 97.06 102 ALA A O 1
ATOM 796 N N . SER A 1 103 ? -9.656 3.022 7.327 1.00 96.25 103 SER A N 1
ATOM 797 C CA . SER A 1 103 ? -10.588 3.908 6.636 1.00 96.25 103 SER A CA 1
ATOM 798 C C . SER A 1 103 ? -11.883 4.070 7.441 1.00 96.25 103 SER A C 1
ATOM 800 O O . SER A 1 103 ? -12.258 5.186 7.800 1.00 96.25 103 SER A O 1
ATOM 802 N N . SER A 1 104 ? -12.517 2.959 7.837 1.00 93.06 104 SER A N 1
ATOM 803 C CA . SER A 1 104 ? -13.768 2.967 8.612 1.00 93.06 104 SER A CA 1
ATOM 804 C C . SER A 1 104 ? -13.634 3.597 9.997 1.00 93.06 104 SER A C 1
ATOM 806 O O . SER A 1 104 ? -14.603 4.178 10.485 1.00 93.06 104 SER A O 1
ATOM 808 N N . GLY A 1 105 ? -12.458 3.466 10.612 1.00 93.25 105 GLY A N 1
ATOM 809 C CA . GLY A 1 105 ? -12.086 4.054 11.894 1.00 93.25 105 GLY A CA 1
ATOM 810 C C . GLY A 1 105 ? -11.631 5.509 11.810 1.00 93.25 105 GLY A C 1
ATOM 811 O O . GLY A 1 105 ? -11.229 6.055 12.831 1.00 93.25 105 GLY A O 1
ATOM 812 N N . GLN A 1 106 ? -11.684 6.130 10.623 1.00 92.75 106 GLN A N 1
ATOM 813 C CA . GLN A 1 106 ? -11.255 7.512 10.382 1.00 92.75 106 GLN A CA 1
ATOM 814 C C . GLN A 1 106 ? -9.805 7.770 10.829 1.00 92.75 106 GLN A C 1
ATOM 816 O O . GLN A 1 106 ? -9.504 8.787 11.454 1.00 92.75 106 GLN A O 1
ATOM 821 N N . LEU A 1 107 ? -8.912 6.840 10.479 1.00 95.50 107 LEU A N 1
ATOM 822 C CA . LEU A 1 107 ? -7.477 6.868 10.759 1.00 95.50 107 LEU A CA 1
ATOM 823 C C . LEU A 1 107 ? -6.704 7.250 9.480 1.00 95.50 107 LEU A C 1
ATOM 825 O O . LEU A 1 107 ? -6.212 6.363 8.780 1.00 95.50 107 LEU A O 1
ATOM 829 N N . PRO A 1 108 ? -6.627 8.542 9.096 1.00 94.12 108 PRO A N 1
ATOM 830 C CA . PRO A 1 108 ? -6.173 8.948 7.764 1.00 94.12 108 PRO A CA 1
ATOM 831 C C . PRO A 1 108 ? -4.721 8.569 7.466 1.00 94.12 108 PRO A C 1
ATOM 833 O O . PRO A 1 108 ? -4.429 8.076 6.377 1.00 94.12 108 PRO A O 1
ATOM 836 N N . SER A 1 109 ? -3.821 8.745 8.434 1.00 94.31 109 SER A N 1
ATOM 837 C CA . SER A 1 109 ? -2.399 8.420 8.281 1.00 94.31 109 SER A CA 1
ATOM 838 C C . SER A 1 109 ? -2.188 6.921 8.066 1.00 94.31 109 SER A C 1
ATOM 840 O O . SER A 1 109 ? -1.425 6.500 7.195 1.00 94.31 109 SER A O 1
ATOM 842 N N . GLU A 1 110 ? -2.889 6.103 8.850 1.00 96.88 110 GLU A N 1
ATOM 843 C CA . GLU A 1 110 ? -2.847 4.649 8.765 1.00 96.88 110 GLU A CA 1
ATOM 844 C C . GLU A 1 110 ? -3.496 4.156 7.462 1.00 96.88 110 GLU A C 1
ATOM 846 O O . GLU A 1 110 ? -2.925 3.312 6.769 1.00 96.88 110 GLU A O 1
ATOM 851 N N . ALA A 1 111 ? -4.642 4.727 7.082 1.00 97.50 111 ALA A N 1
ATOM 852 C CA . ALA A 1 111 ? -5.357 4.389 5.857 1.00 97.50 111 ALA A CA 1
ATOM 853 C C . ALA A 1 111 ? -4.547 4.735 4.600 1.00 97.50 111 ALA A C 1
ATOM 855 O O . ALA A 1 111 ? -4.479 3.913 3.690 1.00 97.50 111 ALA A O 1
ATOM 856 N N . GLU A 1 112 ? -3.892 5.900 4.537 1.00 96.94 112 GLU A N 1
ATOM 857 C CA . GLU A 1 112 ? -3.034 6.255 3.398 1.00 96.94 112 GLU A CA 1
ATOM 858 C C . GLU A 1 112 ? -1.826 5.316 3.295 1.00 96.94 112 GLU A C 1
ATOM 860 O O . GLU A 1 112 ? -1.522 4.815 2.208 1.00 96.94 112 GLU A O 1
ATOM 865 N N . LYS A 1 113 ? -1.164 5.018 4.422 1.00 96.12 113 LYS A N 1
ATOM 866 C CA . LYS A 1 113 ? -0.051 4.060 4.454 1.00 96.12 113 LYS A CA 1
ATOM 867 C C . LYS A 1 113 ? -0.484 2.697 3.910 1.00 96.12 113 LYS A C 1
ATOM 869 O O . LYS A 1 113 ? 0.204 2.122 3.069 1.00 96.12 113 LYS A O 1
ATOM 874 N N . LEU A 1 114 ? -1.632 2.196 4.358 1.00 97.75 114 LEU A N 1
ATOM 875 C CA . LEU A 1 114 ? -2.162 0.907 3.922 1.00 97.75 114 LEU A CA 1
ATOM 876 C C . LEU A 1 114 ? -2.626 0.928 2.469 1.00 97.75 114 LEU A C 1
ATOM 878 O O . LEU A 1 114 ? -2.345 -0.021 1.745 1.00 97.75 114 LEU A O 1
ATOM 882 N N . ALA A 1 115 ? -3.242 2.017 2.004 1.00 97.69 115 ALA A N 1
ATOM 883 C CA . ALA A 1 115 ? -3.616 2.179 0.601 1.00 97.69 115 ALA A CA 1
ATOM 884 C C . ALA A 1 115 ? -2.400 2.033 -0.321 1.00 97.69 115 ALA A C 1
ATOM 886 O O . ALA A 1 115 ? -2.487 1.348 -1.340 1.00 97.69 115 ALA A O 1
ATOM 887 N N . ARG A 1 116 ? -1.250 2.606 0.060 1.00 96.50 116 ARG A N 1
ATOM 888 C CA . ARG A 1 116 ? 0.014 2.437 -0.673 1.00 96.50 116 ARG A CA 1
ATOM 889 C C . ARG A 1 116 ? 0.490 0.988 -0.669 1.00 96.50 116 ARG A C 1
ATOM 891 O O . ARG A 1 116 ? 0.837 0.484 -1.729 1.00 96.50 116 ARG A O 1
ATOM 898 N N . LEU A 1 117 ? 0.441 0.307 0.476 1.00 96.25 117 LEU A N 1
ATOM 899 C CA . LEU A 1 117 ? 0.804 -1.112 0.562 1.00 96.25 117 LEU A CA 1
ATOM 900 C C . LEU A 1 117 ? -0.093 -1.995 -0.312 1.00 96.25 117 LEU A C 1
ATOM 902 O O . LEU A 1 117 ? 0.389 -2.961 -0.894 1.00 96.25 117 LEU A O 1
ATOM 906 N N . THR A 1 118 ? -1.375 -1.642 -0.495 1.00 96.56 118 THR A N 1
ATOM 907 C CA . THR A 1 118 ? -2.236 -2.420 -1.400 1.00 96.56 118 THR A CA 1
ATOM 908 C C . THR A 1 118 ? -1.690 -2.467 -2.826 1.00 96.56 118 THR A C 1
ATOM 910 O O . THR A 1 118 ? -2.011 -3.408 -3.550 1.00 96.56 118 THR A O 1
ATOM 913 N N . LEU A 1 119 ? -0.910 -1.469 -3.273 1.00 95.38 119 LEU A N 1
ATOM 914 C CA . LEU A 1 119 ? -0.400 -1.386 -4.649 1.00 95.38 119 LEU A CA 1
ATOM 915 C C . LEU A 1 119 ? 0.460 -2.598 -5.028 1.00 95.38 119 LEU A C 1
ATOM 917 O O . LEU A 1 119 ? 0.507 -2.951 -6.203 1.00 95.38 119 LEU A O 1
ATOM 921 N N . GLU A 1 120 ? 1.059 -3.272 -4.047 1.00 94.69 120 GLU A N 1
ATOM 922 C CA . GLU A 1 120 ? 1.857 -4.491 -4.227 1.00 94.69 120 GLU A CA 1
ATOM 923 C C . GLU A 1 120 ? 1.011 -5.742 -4.510 1.00 94.69 120 GLU A C 1
ATOM 925 O O . GLU A 1 120 ? 1.552 -6.804 -4.816 1.00 94.69 120 GLU A O 1
ATOM 930 N N . PHE A 1 121 ? -0.317 -5.626 -4.455 1.00 94.88 121 PHE A N 1
ATOM 931 C CA . PHE A 1 121 ? -1.241 -6.740 -4.614 1.00 94.88 121 PHE A CA 1
ATOM 932 C C . PHE A 1 121 ? -2.267 -6.490 -5.732 1.00 94.88 121 PHE A C 1
ATOM 934 O O . PHE A 1 121 ? -2.636 -5.335 -5.998 1.00 94.88 121 PHE A O 1
ATOM 941 N N . PRO A 1 122 ? -2.773 -7.560 -6.377 1.00 93.94 122 PRO A N 1
ATOM 942 C CA . PRO A 1 122 ? -3.952 -7.482 -7.233 1.00 93.94 122 PRO A CA 1
ATOM 943 C C . PRO A 1 122 ? -5.169 -6.977 -6.450 1.00 93.94 122 PRO A C 1
ATOM 945 O O . PRO A 1 122 ? -5.283 -7.177 -5.245 1.00 93.94 122 PRO A O 1
ATOM 948 N N . MET A 1 123 ? -6.111 -6.355 -7.149 1.00 92.81 123 MET A N 1
ATOM 949 C CA . MET A 1 123 ? -7.402 -5.937 -6.610 1.00 92.81 123 MET A CA 1
ATOM 950 C C . MET A 1 123 ? -8.527 -6.422 -7.528 1.00 92.81 123 MET A C 1
ATOM 952 O O . MET A 1 123 ? -9.185 -5.633 -8.210 1.00 92.81 123 MET A O 1
ATOM 956 N N . THR A 1 124 ? -8.721 -7.739 -7.565 1.00 90.75 124 THR A N 1
ATOM 957 C CA . THR A 1 124 ? -9.867 -8.379 -8.225 1.00 90.75 124 THR A CA 1
ATOM 958 C C . THR A 1 124 ? -10.873 -8.866 -7.187 1.00 90.75 124 THR A C 1
ATOM 960 O O . THR A 1 124 ? -10.553 -8.952 -6.001 1.00 90.75 124 THR A O 1
ATOM 963 N N . PHE A 1 125 ? -12.094 -9.188 -7.616 1.00 88.88 125 PHE A N 1
ATOM 964 C CA . PHE A 1 125 ? -13.101 -9.750 -6.713 1.00 88.88 125 PHE A CA 1
ATOM 965 C C . PHE A 1 125 ? -12.666 -11.105 -6.150 1.00 88.88 125 PHE A C 1
ATOM 967 O O . PHE A 1 125 ? -12.880 -11.365 -4.973 1.00 88.88 125 PHE A O 1
ATOM 974 N N . GLU A 1 126 ? -11.997 -11.929 -6.956 1.00 89.50 126 GLU A N 1
ATOM 975 C CA . GLU A 1 126 ? -11.459 -13.224 -6.537 1.00 89.50 126 GLU A CA 1
ATOM 976 C C . GLU A 1 126 ? -10.369 -13.047 -5.476 1.00 89.50 126 GLU A C 1
ATOM 978 O O . GLU A 1 126 ? -10.334 -13.794 -4.505 1.00 89.50 126 GLU A O 1
ATOM 983 N N . TYR A 1 127 ? -9.511 -12.032 -5.631 1.00 89.31 127 TYR A N 1
ATOM 984 C CA . TYR A 1 127 ? -8.455 -11.737 -4.662 1.00 89.31 127 TYR A CA 1
ATOM 985 C C . TYR A 1 127 ? -9.002 -11.149 -3.357 1.00 89.31 127 TYR A C 1
ATOM 987 O O . TYR A 1 127 ? -8.495 -11.440 -2.278 1.00 89.31 127 TYR A O 1
ATOM 995 N N . LEU A 1 128 ? -10.031 -10.303 -3.452 1.00 89.69 128 LEU A N 1
ATOM 996 C CA . LEU A 1 128 ? -10.647 -9.645 -2.302 1.00 89.69 128 LEU A CA 1
ATOM 997 C C . LEU A 1 128 ? -11.721 -10.484 -1.609 1.00 89.69 128 LEU A C 1
ATOM 999 O O . LEU A 1 128 ? -12.207 -10.033 -0.583 1.00 89.69 128 LEU A O 1
ATOM 1003 N N . CYS A 1 129 ? -12.122 -11.631 -2.161 1.00 87.62 129 CYS A N 1
ATOM 1004 C CA . CYS A 1 129 ? -13.352 -12.358 -1.827 1.00 87.62 129 CYS A CA 1
ATOM 1005 C C . CYS A 1 129 ? -13.724 -12.322 -0.333 1.00 87.62 129 CYS A C 1
ATOM 1007 O O . CYS A 1 129 ? -14.753 -11.748 0.029 1.00 87.62 129 CYS A O 1
ATOM 1009 N N . ASP A 1 130 ? -12.849 -12.840 0.529 1.00 90.44 130 ASP A N 1
ATOM 1010 C CA . ASP A 1 130 ? -13.103 -12.945 1.973 1.00 90.44 130 ASP A CA 1
ATOM 1011 C C . ASP A 1 130 ? -12.972 -11.606 2.719 1.00 90.44 130 ASP A C 1
ATOM 1013 O O . ASP A 1 130 ? -13.487 -11.446 3.823 1.00 90.44 130 ASP A O 1
ATOM 1017 N N . GLU A 1 131 ? -12.322 -10.615 2.107 1.00 91.62 131 GLU A N 1
ATOM 1018 C CA . GLU A 1 131 ? -12.107 -9.280 2.667 1.00 91.62 131 GLU A CA 1
ATOM 1019 C C . GLU A 1 131 ? -13.161 -8.258 2.244 1.00 91.62 131 GLU A C 1
ATOM 1021 O O . GLU A 1 131 ? -13.311 -7.234 2.909 1.00 91.62 131 GLU A O 1
ATOM 1026 N N . LEU A 1 132 ? -13.918 -8.513 1.171 1.00 91.62 132 LEU A N 1
ATOM 1027 C CA . LEU A 1 132 ? -14.995 -7.630 0.706 1.00 91.62 132 LEU A CA 1
ATOM 1028 C C . LEU A 1 132 ? -15.992 -7.252 1.816 1.00 91.62 132 LEU A C 1
ATOM 1030 O O . LEU A 1 132 ? -16.330 -6.068 1.891 1.00 91.62 132 LEU A O 1
ATOM 1034 N N . PRO A 1 133 ? -16.434 -8.171 2.704 1.00 93.62 133 PRO A N 1
ATOM 1035 C CA . PRO A 1 133 ? -17.340 -7.826 3.801 1.00 93.62 133 PRO A CA 1
ATOM 1036 C C . PRO A 1 133 ? -16.765 -6.805 4.793 1.00 93.62 133 PRO A C 1
ATOM 1038 O O . PRO A 1 133 ? -17.527 -6.105 5.457 1.00 93.62 133 PRO A O 1
ATOM 1041 N N . SER A 1 134 ? -15.437 -6.690 4.887 1.00 90.31 134 SER A N 1
ATOM 1042 C CA . SER A 1 134 ? -14.763 -5.729 5.767 1.00 90.31 134 SER A CA 1
ATOM 1043 C C . SER A 1 134 ? -14.896 -4.286 5.266 1.00 90.31 134 SER A C 1
ATOM 1045 O O . SER A 1 134 ? -14.718 -3.340 6.036 1.00 90.31 134 SER A O 1
ATOM 1047 N N . PHE A 1 135 ? -15.203 -4.083 3.980 1.00 94.19 135 PHE A N 1
ATOM 1048 C CA . PHE A 1 135 ? -15.299 -2.755 3.386 1.00 94.19 135 PHE A CA 1
ATOM 1049 C C . PHE A 1 135 ? -16.678 -2.132 3.572 1.00 94.19 135 PHE A C 1
ATOM 1051 O O . PHE A 1 135 ? -17.700 -2.644 3.118 1.00 94.19 135 PHE A O 1
ATOM 1058 N N . LYS A 1 136 ? -16.688 -0.896 4.078 1.00 93.12 136 LYS A N 1
ATOM 1059 C CA . LYS A 1 136 ? -17.770 0.034 3.749 1.00 93.12 136 LYS A CA 1
ATOM 1060 C C . LYS A 1 136 ? -17.668 0.402 2.264 1.00 93.12 136 LYS A C 1
ATOM 1062 O O . LYS A 1 136 ? -16.571 0.613 1.748 1.00 93.12 136 LYS A O 1
ATOM 1067 N N . GLY A 1 137 ? -18.805 0.528 1.575 1.00 92.06 137 GLY A N 1
ATOM 1068 C CA . GLY A 1 137 ? -18.826 0.764 0.121 1.00 92.06 137 GLY A CA 1
ATOM 1069 C C . GLY A 1 137 ? -18.049 2.011 -0.323 1.00 92.06 137 GLY A C 1
ATOM 1070 O O . GLY A 1 137 ? -17.377 1.994 -1.353 1.00 92.06 137 GLY A O 1
ATOM 1071 N N . TRP A 1 138 ? -18.068 3.074 0.485 1.00 92.44 138 TRP A N 1
ATOM 1072 C CA . TRP A 1 138 ? -17.277 4.278 0.228 1.00 92.44 138 TRP A CA 1
ATOM 1073 C C . TRP A 1 138 ? -15.770 4.045 0.395 1.00 92.44 138 TRP A C 1
ATOM 1075 O O . TRP A 1 138 ? -15.007 4.522 -0.434 1.00 92.44 138 TRP A O 1
ATOM 1085 N N . ALA A 1 139 ? -15.338 3.245 1.376 1.00 93.94 139 ALA A N 1
ATOM 1086 C CA . ALA A 1 139 ? -13.922 2.931 1.572 1.00 93.94 139 ALA A CA 1
ATOM 1087 C C . ALA A 1 139 ? -13.368 2.153 0.371 1.00 93.94 139 ALA A C 1
ATOM 1089 O O . ALA A 1 139 ? -12.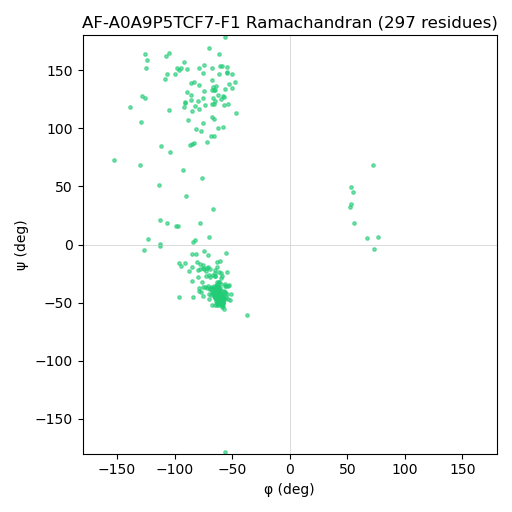274 2.434 -0.114 1.00 93.94 139 ALA A O 1
ATOM 1090 N N . LEU A 1 140 ? -14.156 1.213 -0.168 1.00 93.94 140 LEU A N 1
ATOM 1091 C CA . LEU A 1 140 ? -13.784 0.490 -1.383 1.00 93.94 140 LEU A CA 1
ATOM 1092 C C . LEU A 1 140 ? -13.702 1.431 -2.593 1.00 93.94 140 LEU A C 1
ATOM 1094 O O . LEU A 1 140 ? -12.735 1.374 -3.353 1.00 93.94 140 LEU A O 1
ATOM 1098 N N . ARG A 1 141 ? -14.687 2.325 -2.759 1.00 94.19 141 ARG A N 1
ATOM 1099 C CA . ARG A 1 141 ? -14.686 3.342 -3.823 1.00 94.19 141 ARG A CA 1
ATOM 1100 C C . ARG A 1 141 ? -13.443 4.233 -3.745 1.00 94.19 141 ARG A C 1
ATOM 1102 O O . ARG A 1 141 ? -12.806 4.457 -4.774 1.00 94.19 141 ARG A O 1
ATOM 1109 N N . ASP A 1 142 ? -13.097 4.716 -2.557 1.00 95.38 142 ASP A N 1
ATOM 1110 C CA . AS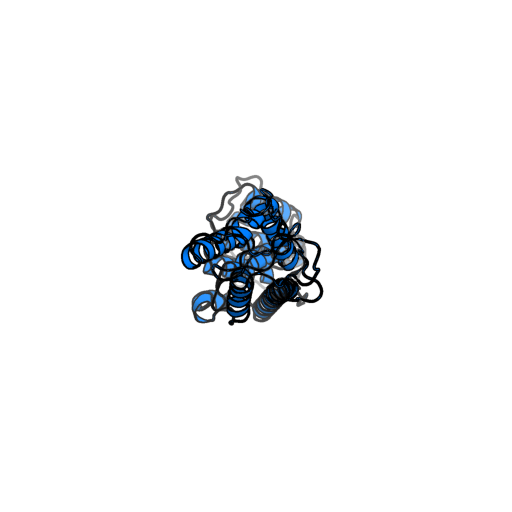P A 1 142 ? -11.971 5.629 -2.346 1.00 95.38 142 ASP A CA 1
ATOM 1111 C C . ASP A 1 142 ? -10.636 4.930 -2.635 1.00 95.38 142 ASP A C 1
ATOM 1113 O O . ASP A 1 142 ? -9.783 5.490 -3.330 1.00 95.38 142 ASP A O 1
ATOM 1117 N N . LEU A 1 143 ? -10.483 3.666 -2.219 1.00 95.94 143 LEU A N 1
ATOM 1118 C CA . LEU A 1 143 ? -9.313 2.856 -2.560 1.00 95.94 143 LEU A CA 1
ATOM 1119 C C . LEU A 1 143 ? -9.193 2.618 -4.067 1.00 95.94 143 LEU A C 1
ATOM 1121 O O . LEU A 1 143 ? -8.115 2.781 -4.639 1.00 95.94 143 LEU A O 1
ATOM 1125 N N . VAL A 1 144 ? -10.295 2.270 -4.735 1.00 94.50 144 VAL A N 1
ATOM 1126 C CA . VAL A 1 144 ? -10.322 2.097 -6.194 1.00 94.50 144 VAL A CA 1
ATOM 1127 C C . VAL A 1 144 ? -9.934 3.401 -6.897 1.00 94.50 144 VAL A C 1
ATOM 1129 O O . VAL A 1 144 ? -9.135 3.376 -7.833 1.00 94.50 144 VAL A O 1
ATOM 1132 N N . GLY A 1 145 ? -10.456 4.545 -6.445 1.00 94.69 145 GLY A N 1
ATOM 1133 C CA . GLY A 1 145 ? -10.110 5.865 -6.978 1.00 94.69 145 GLY A CA 1
ATOM 1134 C C . GLY A 1 145 ? -8.636 6.222 -6.773 1.00 94.69 145 GLY A C 1
ATOM 1135 O O . GLY A 1 145 ? -7.975 6.682 -7.703 1.00 94.69 145 GLY A O 1
ATOM 1136 N N . PHE A 1 146 ? -8.093 5.957 -5.584 1.00 96.19 146 PHE A N 1
ATOM 1137 C CA . PHE A 1 146 ? -6.668 6.108 -5.285 1.00 96.19 146 PHE A CA 1
ATOM 1138 C C . PHE A 1 146 ? -5.797 5.265 -6.222 1.00 96.19 146 PHE A C 1
ATOM 1140 O O . PHE A 1 146 ? -4.927 5.802 -6.905 1.00 96.19 146 PHE A O 1
ATOM 1147 N N . ARG A 1 147 ? -6.081 3.964 -6.340 1.00 95.25 147 ARG A N 1
ATOM 1148 C CA . ARG A 1 147 ? -5.306 3.052 -7.193 1.00 95.25 147 ARG A CA 1
ATOM 1149 C C . ARG A 1 147 ? -5.374 3.425 -8.671 1.00 95.25 147 ARG A C 1
ATOM 1151 O O . ARG A 1 147 ? -4.369 3.298 -9.366 1.00 95.25 147 ARG A O 1
ATOM 1158 N N . LYS A 1 148 ? -6.528 3.908 -9.154 1.00 94.38 148 LYS A N 1
ATOM 1159 C CA . LYS A 1 148 ? -6.673 4.411 -10.531 1.00 94.38 148 LYS A CA 1
ATOM 1160 C C . LYS A 1 148 ? -5.744 5.597 -10.769 1.00 94.38 148 LYS A C 1
ATOM 1162 O O . LYS A 1 148 ? -4.981 5.564 -11.723 1.00 94.38 148 LYS A O 1
ATOM 1167 N N . ARG A 1 149 ? -5.726 6.579 -9.862 1.00 95.50 149 ARG A N 1
ATOM 1168 C CA . ARG A 1 149 ? -4.821 7.737 -9.959 1.00 95.50 149 ARG A CA 1
ATOM 1169 C C . ARG A 1 149 ? -3.346 7.330 -9.916 1.00 95.50 149 ARG A C 1
ATOM 1171 O O . ARG A 1 149 ? -2.571 7.814 -10.730 1.00 95.50 149 ARG A O 1
ATOM 1178 N N . CYS A 1 150 ? -2.959 6.400 -9.037 1.00 95.19 150 CYS A N 1
ATOM 1179 C CA . CYS A 1 150 ? -1.593 5.857 -9.015 1.00 95.19 150 CYS A CA 1
ATOM 1180 C C . CYS A 1 150 ? -1.204 5.219 -10.353 1.00 95.19 150 CYS A C 1
ATOM 1182 O O . CYS A 1 150 ? -0.131 5.495 -10.886 1.00 95.19 150 CYS A O 1
ATOM 1184 N N . ARG A 1 151 ? -2.088 4.385 -10.909 1.00 94.12 151 ARG A N 1
ATOM 1185 C CA . ARG A 1 151 ? -1.892 3.759 -12.218 1.00 94.12 151 ARG A CA 1
ATOM 1186 C C . ARG A 1 151 ? -1.752 4.801 -13.321 1.00 94.12 151 ARG A C 1
ATOM 1188 O O . ARG A 1 151 ? -0.813 4.723 -14.104 1.00 94.12 151 ARG A O 1
ATOM 1195 N N . ASP A 1 152 ? -2.662 5.765 -13.375 1.00 93.56 152 ASP A N 1
ATOM 1196 C CA . ASP A 1 152 ? -2.691 6.782 -14.426 1.00 93.56 152 ASP A CA 1
ATOM 1197 C C . ASP A 1 152 ? -1.424 7.658 -14.377 1.00 93.56 152 ASP A C 1
ATOM 1199 O O . ASP A 1 152 ? -0.841 7.952 -15.421 1.00 93.56 152 ASP A O 1
ATOM 1203 N N . ASN A 1 153 ? -0.917 7.973 -13.179 1.00 94.25 153 ASN A N 1
ATOM 1204 C CA . ASN A 1 153 ? 0.361 8.665 -12.997 1.00 94.25 153 ASN A CA 1
ATOM 1205 C C . ASN A 1 153 ? 1.561 7.840 -13.491 1.00 94.25 153 ASN A C 1
ATOM 1207 O O . ASN A 1 153 ? 2.423 8.377 -14.184 1.00 94.25 153 ASN A O 1
ATOM 1211 N N . ILE A 1 154 ? 1.617 6.538 -13.186 1.00 92.38 154 ILE A N 1
ATOM 1212 C CA . ILE A 1 154 ? 2.669 5.642 -13.697 1.00 92.38 154 ILE A CA 1
ATOM 1213 C C . ILE A 1 154 ? 2.612 5.536 -15.223 1.00 92.38 154 ILE A C 1
ATOM 1215 O O . ILE A 1 154 ? 3.645 5.627 -15.887 1.00 92.38 154 ILE A O 1
ATOM 1219 N N . VAL A 1 155 ? 1.414 5.381 -15.790 1.00 91.75 155 VAL A N 1
ATOM 1220 C CA . VAL A 1 155 ? 1.207 5.331 -17.243 1.00 91.75 155 VAL A CA 1
ATOM 1221 C C . VAL A 1 155 ? 1.676 6.632 -17.892 1.00 91.75 155 VAL A C 1
ATOM 1223 O O . VAL A 1 155 ? 2.468 6.584 -18.828 1.00 91.75 155 VAL A O 1
ATOM 1226 N N . SER A 1 156 ? 1.272 7.785 -17.356 1.00 91.50 156 SER A N 1
ATOM 1227 C CA . SER A 1 156 ? 1.717 9.103 -17.827 1.00 91.50 156 SER A CA 1
ATOM 1228 C C . SER A 1 156 ? 3.241 9.259 -17.739 1.00 91.50 156 SER A C 1
ATOM 1230 O O . SER A 1 156 ? 3.879 9.755 -18.671 1.00 91.50 156 SER A O 1
ATOM 1232 N N . CYS A 1 157 ? 3.849 8.761 -16.656 1.00 90.19 157 CYS A N 1
ATOM 1233 C CA . CYS A 1 157 ? 5.297 8.741 -16.479 1.00 90.19 157 CYS A CA 1
ATOM 1234 C C . CYS A 1 157 ? 5.971 7.930 -17.599 1.00 90.19 157 CYS A C 1
ATOM 1236 O O . CYS A 1 157 ? 6.816 8.466 -18.314 1.00 90.19 157 CYS A O 1
ATOM 1238 N N . PHE A 1 158 ? 5.534 6.690 -17.844 1.00 88.25 158 PHE A N 1
ATOM 1239 C CA . PHE A 1 158 ? 6.037 5.864 -18.948 1.00 88.25 158 PHE A CA 1
ATOM 1240 C C . PHE A 1 158 ? 5.827 6.496 -20.330 1.00 88.25 158 PHE A C 1
ATOM 1242 O O . PHE A 1 158 ? 6.739 6.486 -21.157 1.00 88.25 158 PHE A O 1
ATOM 1249 N N . GLU A 1 159 ? 4.659 7.082 -20.588 1.00 87.88 159 GLU A N 1
ATOM 1250 C CA . GLU A 1 159 ? 4.373 7.781 -21.843 1.00 87.88 159 GLU A CA 1
ATOM 1251 C C . GLU A 1 159 ? 5.301 8.979 -22.055 1.00 87.88 159 GLU A C 1
ATOM 1253 O O . GLU A 1 159 ? 5.738 9.219 -23.180 1.00 87.88 159 GLU A O 1
ATOM 1258 N N . SER A 1 160 ? 5.659 9.703 -20.990 1.00 85.88 160 SER A N 1
ATOM 1259 C CA . SER A 1 160 ? 6.616 10.811 -21.074 1.00 85.88 160 SER A CA 1
ATOM 1260 C C . SER A 1 160 ? 8.002 10.360 -21.551 1.00 85.88 160 SER A C 1
ATOM 1262 O O . SER A 1 160 ? 8.646 11.089 -22.300 1.00 85.88 160 SER A O 1
ATOM 1264 N N . PHE A 1 161 ? 8.426 9.133 -21.218 1.00 78.62 161 PHE A N 1
ATOM 1265 C CA . PHE A 1 161 ? 9.690 8.556 -21.695 1.00 78.62 161 PHE A CA 1
ATOM 1266 C C . PHE A 1 161 ? 9.642 8.102 -23.158 1.00 78.62 161 PHE A C 1
ATOM 1268 O O . PHE A 1 161 ? 10.689 7.955 -23.787 1.00 78.62 161 PHE A O 1
ATOM 1275 N N . LEU A 1 162 ? 8.446 7.871 -23.706 1.00 78.00 162 LEU A N 1
ATOM 1276 C CA . LEU A 1 162 ? 8.254 7.451 -25.095 1.00 78.00 162 LEU A CA 1
ATOM 1277 C C . LEU A 1 162 ? 8.079 8.617 -26.074 1.00 78.00 162 LEU A C 1
ATOM 1279 O O . LEU A 1 162 ? 8.193 8.406 -27.282 1.00 78.00 162 LEU A O 1
ATOM 1283 N N . LYS A 1 163 ? 7.796 9.832 -25.590 1.00 72.62 163 LYS A N 1
ATOM 1284 C CA . LYS A 1 163 ? 7.641 11.018 -26.444 1.00 72.62 163 LYS A CA 1
ATOM 1285 C C . LYS A 1 163 ? 8.990 11.39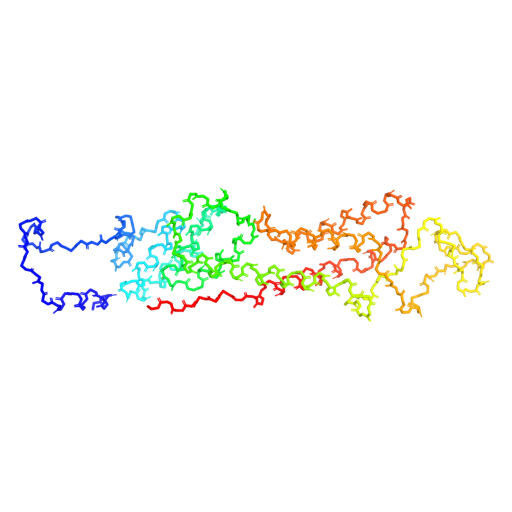2 -27.069 1.00 72.62 163 LYS A C 1
ATOM 1287 O O . LYS A 1 163 ? 9.896 11.861 -26.389 1.00 72.62 163 LYS A O 1
ATOM 1292 N N . LEU A 1 164 ? 9.099 11.180 -28.382 1.00 55.75 164 LEU A N 1
ATOM 1293 C CA . LEU A 1 164 ? 10.322 11.384 -29.171 1.00 55.75 164 LEU A CA 1
ATOM 1294 C C . LEU A 1 164 ? 10.717 12.860 -29.324 1.00 55.75 164 LEU A C 1
ATOM 1296 O O . LEU A 1 164 ? 11.880 13.148 -29.589 1.00 55.75 164 LEU A O 1
ATOM 1300 N N . ASP A 1 165 ? 9.770 13.780 -29.134 1.00 56.97 165 ASP A N 1
ATOM 1301 C CA . ASP A 1 165 ? 9.993 15.206 -29.385 1.00 56.97 165 ASP A CA 1
ATOM 1302 C C . ASP A 1 165 ? 10.751 15.898 -28.234 1.00 56.97 165 ASP A C 1
ATOM 1304 O O . ASP A 1 165 ? 11.383 16.931 -28.450 1.00 56.97 165 ASP A O 1
ATOM 1308 N N . GLN A 1 166 ? 10.713 15.327 -27.018 1.00 57.62 166 GLN A N 1
ATOM 1309 C CA . GLN A 1 166 ? 11.438 15.787 -25.822 1.00 57.62 166 GLN A CA 1
ATOM 1310 C C . GLN A 1 166 ? 11.715 14.609 -24.869 1.00 57.62 166 GLN A C 1
ATOM 1312 O O . GLN A 1 166 ? 11.063 14.497 -23.825 1.00 57.62 166 GLN A O 1
ATOM 1317 N N . PRO A 1 167 ? 12.652 13.700 -25.196 1.00 58.16 167 PRO A N 1
ATOM 1318 C CA . PRO A 1 167 ? 12.991 12.630 -24.276 1.00 58.16 167 PRO A CA 1
ATOM 1319 C C . PRO A 1 167 ? 13.558 13.256 -22.992 1.00 58.16 167 PRO A C 1
ATOM 1321 O O . PRO A 1 167 ? 14.490 14.059 -23.068 1.00 58.16 167 PRO A O 1
ATOM 1324 N N . PRO A 1 168 ? 13.049 12.891 -21.802 1.00 58.97 168 PRO A N 1
ATOM 1325 C CA . PRO A 1 168 ? 13.557 13.433 -20.539 1.00 58.97 168 PRO A CA 1
ATOM 1326 C C . PRO A 1 168 ? 15.028 13.062 -20.296 1.00 58.97 168 PRO A C 1
ATOM 1328 O O . PRO A 1 168 ? 15.685 13.689 -19.474 1.00 58.97 168 PRO A O 1
ATOM 1331 N N . PHE A 1 169 ? 15.545 12.086 -21.053 1.00 66.38 169 PHE A N 1
ATOM 1332 C CA . PHE A 1 169 ? 16.930 11.641 -21.052 1.00 66.38 169 PHE A CA 1
ATOM 1333 C C . PHE A 1 169 ? 17.489 11.609 -22.478 1.00 66.38 169 PHE A C 1
ATOM 1335 O O . PHE A 1 169 ? 17.206 10.682 -23.237 1.00 66.38 169 PHE A O 1
ATOM 1342 N N . ASN A 1 170 ? 18.332 12.576 -22.842 1.00 65.12 170 ASN A N 1
ATOM 1343 C CA . ASN A 1 170 ? 19.016 12.595 -24.143 1.00 65.12 170 ASN A CA 1
ATOM 1344 C C . ASN A 1 170 ? 20.377 11.869 -24.101 1.00 65.12 170 ASN A C 1
ATOM 1346 O O . ASN A 1 170 ? 21.381 12.360 -24.611 1.00 65.12 170 ASN A O 1
ATOM 1350 N N . ILE A 1 171 ? 20.426 10.722 -23.421 1.00 69.50 171 ILE A N 1
ATOM 1351 C CA . ILE A 1 171 ? 21.658 9.931 -23.250 1.00 69.50 171 ILE A CA 1
ATOM 1352 C C . ILE A 1 171 ? 21.772 8.795 -24.274 1.00 69.50 171 ILE A C 1
ATOM 1354 O O . ILE A 1 171 ? 22.839 8.206 -24.449 1.00 69.50 171 ILE A O 1
ATOM 1358 N N . TRP A 1 172 ? 20.663 8.452 -24.933 1.00 69.44 172 TRP A N 1
ATOM 1359 C CA . TRP A 1 172 ? 20.594 7.304 -25.823 1.00 69.44 172 TRP A CA 1
ATOM 1360 C C . TRP A 1 172 ? 20.943 7.687 -27.256 1.00 69.44 172 TRP A C 1
ATOM 1362 O O . TRP A 1 172 ? 20.295 8.523 -27.878 1.00 69.44 172 TRP A O 1
ATOM 1372 N N . VAL A 1 173 ? 21.957 7.016 -27.799 1.00 64.62 173 VAL A N 1
ATOM 1373 C CA . VAL A 1 173 ? 22.282 7.072 -29.227 1.00 64.62 173 VAL A CA 1
ATOM 1374 C C . VAL A 1 173 ? 21.507 5.989 -29.986 1.00 64.62 173 VAL A C 1
ATOM 1376 O O . VAL A 1 173 ? 21.229 4.931 -29.408 1.00 64.62 173 VAL A O 1
ATOM 1379 N N . PRO A 1 174 ? 21.185 6.200 -31.279 1.00 64.69 174 PRO A N 1
ATOM 1380 C CA . PRO A 1 174 ? 20.566 5.173 -32.105 1.00 64.69 174 PRO A CA 1
ATOM 1381 C C . PRO A 1 174 ? 21.318 3.845 -32.017 1.00 64.69 174 PRO A C 1
ATOM 1383 O O . PRO A 1 174 ? 22.549 3.793 -32.107 1.00 64.69 174 PRO A O 1
ATOM 1386 N N . CYS A 1 175 ? 20.564 2.756 -31.867 1.00 70.19 175 CYS A N 1
ATOM 1387 C CA . CYS A 1 175 ? 21.121 1.415 -31.920 1.00 70.19 175 CYS A CA 1
ATOM 1388 C C . CYS A 1 175 ? 21.578 1.119 -33.356 1.00 70.19 175 CYS A C 1
ATOM 1390 O O . CYS A 1 175 ? 20.803 0.688 -34.208 1.00 70.19 175 CYS A O 1
ATOM 1392 N N . THR A 1 176 ? 22.854 1.369 -33.641 1.00 60.78 176 THR A N 1
ATOM 1393 C CA . THR A 1 176 ? 23.511 0.892 -34.857 1.00 60.78 176 THR A CA 1
ATOM 1394 C C . THR A 1 176 ? 23.713 -0.613 -34.703 1.00 60.78 176 THR A C 1
ATOM 1396 O O . THR A 1 176 ? 24.714 -1.050 -34.137 1.00 60.78 176 THR A O 1
ATOM 1399 N N . GLY A 1 177 ? 22.725 -1.411 -35.108 1.00 53.12 177 GLY A N 1
ATOM 1400 C CA . GLY A 1 177 ? 22.824 -2.870 -35.067 1.00 53.12 177 GLY A CA 1
ATOM 1401 C C . GLY A 1 177 ? 24.037 -3.414 -35.837 1.00 53.12 177 GLY A C 1
ATOM 1402 O O . GLY A 1 177 ? 24.784 -2.660 -36.458 1.00 53.12 177 GLY A O 1
ATOM 1403 N N . ALA A 1 178 ? 24.199 -4.740 -35.877 1.00 44.16 178 ALA A N 1
ATOM 1404 C CA . ALA A 1 178 ? 25.275 -5.431 -36.604 1.00 44.16 178 ALA A CA 1
ATOM 1405 C C . ALA A 1 178 ? 25.374 -5.093 -38.116 1.00 44.16 178 ALA A C 1
ATOM 1407 O O . ALA A 1 178 ? 26.332 -5.490 -38.774 1.00 44.16 178 ALA A O 1
ATOM 1408 N N . SER A 1 179 ? 24.412 -4.346 -38.666 1.00 45.12 179 SER A N 1
ATOM 1409 C CA . SER A 1 179 ? 24.355 -3.901 -40.066 1.00 45.12 179 SER A CA 1
ATOM 1410 C C . SER A 1 179 ? 24.506 -2.384 -40.248 1.00 45.12 179 SER A C 1
ATOM 1412 O O . SER A 1 179 ? 24.455 -1.899 -41.375 1.00 45.12 179 SER A O 1
ATOM 1414 N N . GLY A 1 180 ? 24.674 -1.615 -39.167 1.00 47.28 180 GLY A N 1
ATOM 1415 C CA . GLY A 1 180 ? 24.917 -0.179 -39.252 1.00 47.28 180 GLY A CA 1
ATOM 1416 C C . GLY A 1 180 ? 26.353 0.077 -39.681 1.00 47.28 180 GLY A C 1
ATOM 1417 O O . GLY A 1 180 ? 27.275 -0.068 -38.882 1.00 47.28 180 GLY A O 1
ATOM 1418 N N . THR A 1 181 ? 26.560 0.464 -40.934 1.00 51.56 181 THR A N 1
ATOM 1419 C CA . THR A 1 181 ? 27.850 0.961 -41.406 1.00 51.56 181 THR A CA 1
ATOM 1420 C C . THR A 1 181 ? 28.197 2.230 -40.631 1.00 51.56 181 THR A C 1
ATOM 1422 O O . THR A 1 181 ? 27.677 3.310 -40.897 1.00 51.56 181 THR A O 1
ATOM 1425 N N . ILE A 1 182 ? 29.054 2.095 -39.619 1.00 55.25 182 ILE A N 1
ATOM 1426 C CA . ILE A 1 182 ? 29.556 3.231 -38.848 1.00 55.25 182 ILE A CA 1
ATOM 1427 C C . ILE A 1 182 ? 30.435 4.046 -39.799 1.00 55.25 182 ILE A C 1
ATOM 1429 O O . ILE A 1 182 ? 31.392 3.526 -40.361 1.00 55.25 182 ILE A O 1
ATOM 1433 N N . PHE A 1 183 ? 30.110 5.316 -40.028 1.00 54.31 183 PHE A N 1
ATOM 1434 C CA . PHE A 1 183 ? 30.954 6.190 -40.837 1.00 54.31 183 PHE A CA 1
ATOM 1435 C C . PHE A 1 183 ? 31.989 6.877 -39.957 1.00 54.31 183 PHE A C 1
ATOM 1437 O O . PHE A 1 183 ? 31.666 7.483 -38.935 1.00 54.31 183 PHE A O 1
ATOM 1444 N N . CYS A 1 184 ? 33.244 6.836 -40.389 1.00 58.78 184 CYS A N 1
ATOM 1445 C CA . CYS A 1 184 ? 34.303 7.571 -39.734 1.00 58.78 184 CYS A CA 1
ATOM 1446 C C . CYS A 1 184 ? 34.075 9.070 -39.880 1.00 58.78 184 CYS A C 1
ATOM 1448 O O . CYS A 1 184 ? 34.055 9.597 -40.993 1.00 58.78 184 CYS A O 1
ATOM 1450 N N . GLN A 1 185 ? 33.965 9.779 -38.756 1.00 61.25 185 GLN A N 1
ATOM 1451 C CA . GLN A 1 185 ? 33.741 11.224 -38.771 1.00 61.25 185 GLN A CA 1
ATOM 1452 C C . GLN A 1 185 ? 34.854 12.002 -39.493 1.00 61.25 185 GLN A C 1
ATOM 1454 O O . GLN A 1 185 ? 34.559 13.031 -40.102 1.00 61.25 185 GLN A O 1
ATOM 1459 N N . TYR A 1 186 ? 36.084 11.469 -39.480 1.00 64.19 186 TYR A N 1
ATOM 1460 C CA . TYR A 1 186 ? 37.286 12.087 -40.045 1.00 64.19 186 TYR A CA 1
ATOM 1461 C C . TYR A 1 186 ? 37.456 11.835 -41.545 1.00 64.19 186 TYR A C 1
ATOM 1463 O O . TYR A 1 186 ? 37.769 12.761 -42.283 1.00 64.19 186 TYR A O 1
ATOM 1471 N N . CYS A 1 187 ? 37.253 10.599 -42.012 1.00 73.19 187 CYS A N 1
ATOM 1472 C CA . CYS A 1 187 ? 37.511 10.237 -43.413 1.00 73.19 187 CYS A CA 1
ATOM 1473 C C . CYS A 1 187 ? 36.254 9.887 -44.221 1.00 73.19 187 CYS A C 1
ATOM 1475 O O . CYS A 1 187 ? 36.364 9.574 -45.403 1.00 73.19 187 CYS A O 1
ATOM 1477 N N . LYS A 1 188 ? 35.068 9.921 -43.594 1.00 68.06 188 LYS A N 1
ATOM 1478 C CA . LYS A 1 188 ? 33.760 9.575 -44.185 1.00 68.06 188 LYS A CA 1
ATOM 1479 C C . LYS A 1 188 ? 33.692 8.170 -44.798 1.00 68.06 188 LYS A C 1
ATOM 1481 O O . LYS A 1 188 ? 32.794 7.881 -45.581 1.00 68.06 188 LYS A O 1
ATOM 1486 N N . ARG A 1 189 ? 34.619 7.281 -44.427 1.00 63.97 189 ARG A N 1
ATOM 1487 C CA . ARG A 1 189 ? 34.634 5.872 -44.841 1.00 63.97 189 ARG A CA 1
ATOM 1488 C C . ARG A 1 189 ? 33.962 4.999 -43.800 1.00 63.97 189 ARG A C 1
ATOM 1490 O O . ARG A 1 189 ? 33.971 5.319 -42.614 1.00 63.97 189 ARG A O 1
ATOM 1497 N N . THR A 1 190 ? 33.408 3.889 -44.249 1.00 59.81 190 THR A N 1
ATOM 1498 C CA . THR A 1 190 ? 32.802 2.874 -43.396 1.00 59.81 190 THR A CA 1
ATOM 1499 C C . THR A 1 190 ? 33.852 2.210 -42.504 1.00 59.81 190 THR A C 1
ATOM 1501 O O . THR A 1 190 ? 34.945 1.862 -42.951 1.00 59.81 190 THR A O 1
ATOM 1504 N N . THR A 1 191 ? 33.543 2.084 -41.217 1.00 60.72 191 THR A N 1
ATOM 1505 C CA . THR A 1 191 ? 34.371 1.422 -40.208 1.00 60.72 191 THR A CA 1
ATOM 1506 C C . THR A 1 191 ? 33.759 0.091 -39.807 1.00 60.72 191 THR A C 1
ATOM 1508 O O . THR A 1 191 ? 32.570 -0.151 -40.019 1.00 60.72 191 THR A O 1
ATOM 1511 N N . GLY A 1 192 ? 34.573 -0.762 -39.183 1.00 54.97 192 GLY A N 1
ATOM 1512 C CA . GLY A 1 192 ? 34.063 -1.941 -38.493 1.00 54.97 192 GLY A CA 1
ATOM 1513 C C . GLY A 1 192 ? 33.118 -1.556 -37.350 1.00 54.97 192 GLY A C 1
ATOM 1514 O O . GLY A 1 192 ? 33.109 -0.414 -36.880 1.00 54.97 192 GLY A O 1
ATOM 1515 N N . SER A 1 193 ? 32.340 -2.530 -36.878 1.00 54.50 193 SER A N 1
ATOM 1516 C CA . SER A 1 193 ? 31.362 -2.385 -35.788 1.00 54.50 193 SER A CA 1
ATOM 1517 C C . SER A 1 193 ? 31.969 -1.953 -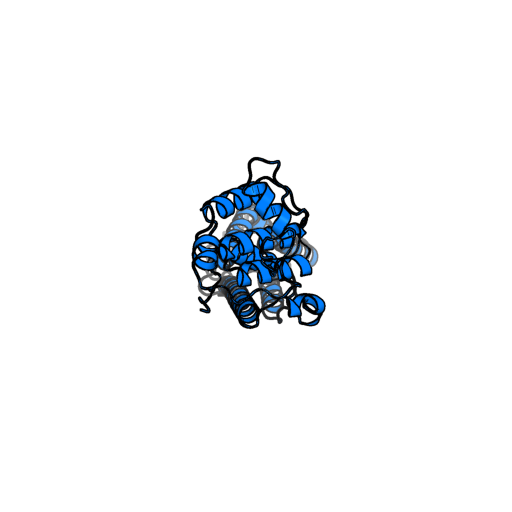34.443 1.00 54.50 193 SER A C 1
ATOM 1519 O O . SER A 1 193 ? 31.245 -1.514 -33.555 1.00 54.50 193 SER A O 1
ATOM 1521 N N . ASN A 1 194 ? 33.295 -2.025 -34.294 1.00 56.41 194 ASN A N 1
ATOM 1522 C CA . ASN A 1 194 ? 34.038 -1.597 -33.104 1.00 56.41 194 ASN A CA 1
ATOM 1523 C C . ASN A 1 194 ? 34.362 -0.087 -33.074 1.00 56.41 194 ASN A C 1
ATOM 1525 O O . ASN A 1 194 ? 35.060 0.373 -32.172 1.00 56.41 194 ASN A O 1
ATOM 1529 N N . GLY A 1 195 ? 33.914 0.683 -34.072 1.00 59.38 195 GLY A N 1
ATOM 1530 C CA . GLY A 1 195 ? 34.171 2.121 -34.177 1.00 59.38 195 GLY A CA 1
ATOM 1531 C C . GLY A 1 195 ? 35.608 2.485 -34.567 1.00 59.38 195 GLY A C 1
ATOM 1532 O O . GLY A 1 195 ? 35.887 3.658 -34.798 1.00 59.38 195 GLY A O 1
ATOM 1533 N N . TYR A 1 196 ? 36.527 1.527 -34.702 1.00 64.06 196 TYR A N 1
ATOM 1534 C CA . TYR A 1 196 ? 37.892 1.787 -35.154 1.00 64.06 196 TYR A CA 1
ATOM 1535 C C . TYR A 1 196 ? 37.941 1.934 -36.681 1.00 64.06 196 TYR A C 1
ATOM 1537 O O . TYR A 1 196 ? 37.547 1.033 -37.428 1.00 64.06 196 TYR A O 1
ATOM 1545 N N . CYS A 1 197 ? 38.445 3.070 -37.171 1.00 66.75 197 CYS A N 1
ATOM 1546 C CA . CYS A 1 197 ? 38.653 3.286 -38.596 1.00 66.75 197 CYS A CA 1
ATOM 1547 C C . CYS A 1 197 ? 40.033 2.786 -39.028 1.00 66.75 197 CYS A C 1
ATOM 1549 O O . CYS A 1 197 ? 41.043 3.454 -38.808 1.00 66.75 197 CYS A O 1
ATOM 1551 N N . GLN A 1 198 ? 40.066 1.661 -39.743 1.00 69.44 198 GLN A N 1
ATOM 1552 C CA . GLN A 1 198 ? 41.304 1.105 -40.303 1.00 69.44 198 GLN A CA 1
ATOM 1553 C C . GLN A 1 198 ? 41.977 2.019 -41.344 1.00 69.44 198 GLN A C 1
ATOM 1555 O O . GLN A 1 198 ? 43.163 1.866 -41.608 1.00 69.44 198 GLN A O 1
ATOM 1560 N N . TYR A 1 199 ? 41.248 2.978 -41.925 1.00 72.50 199 TYR A N 1
ATOM 1561 C CA . TYR A 1 199 ? 41.778 3.859 -42.973 1.00 72.50 199 TYR A CA 1
ATOM 1562 C C . TYR A 1 199 ? 42.524 5.082 -42.444 1.00 72.50 199 TYR A C 1
ATOM 1564 O O . TYR A 1 199 ? 43.429 5.570 -43.112 1.00 72.50 199 TYR A O 1
ATOM 1572 N N . CYS A 1 200 ? 42.135 5.610 -41.283 1.00 77.50 200 CYS A N 1
ATOM 1573 C CA . CYS A 1 200 ? 42.769 6.801 -40.711 1.00 77.50 200 CYS A CA 1
ATOM 1574 C C . CYS A 1 200 ? 43.323 6.574 -39.300 1.00 77.50 200 CYS A C 1
ATOM 1576 O O . CYS A 1 200 ? 43.748 7.530 -38.663 1.00 77.50 200 CYS A O 1
ATOM 1578 N N . GLY A 1 201 ? 43.265 5.341 -38.788 1.00 70.00 201 GLY A N 1
ATOM 1579 C CA . GLY A 1 201 ? 43.761 4.973 -37.461 1.00 70.00 201 GLY A CA 1
ATOM 1580 C C . GLY A 1 201 ? 42.985 5.579 -36.287 1.00 70.00 201 GLY A C 1
ATOM 1581 O O . GLY A 1 201 ? 43.390 5.396 -35.143 1.00 70.00 201 GLY A O 1
ATOM 1582 N N . ASN A 1 202 ? 41.875 6.280 -36.542 1.00 65.62 202 ASN A N 1
ATOM 1583 C CA . ASN A 1 202 ? 41.107 6.979 -35.512 1.00 65.62 202 ASN A CA 1
ATOM 1584 C C . ASN A 1 202 ? 39.890 6.169 -35.070 1.00 65.62 202 ASN A C 1
ATOM 1586 O O . ASN A 1 202 ? 39.223 5.521 -35.882 1.00 65.62 202 ASN A O 1
ATOM 1590 N N . TYR A 1 203 ? 39.538 6.286 -33.792 1.00 60.38 203 TYR A N 1
ATOM 1591 C CA . TYR A 1 203 ? 38.235 5.850 -33.307 1.00 60.38 203 TYR A CA 1
ATOM 1592 C C . TYR A 1 203 ? 37.159 6.855 -33.727 1.00 60.38 203 TYR A C 1
ATOM 1594 O O . TYR A 1 203 ? 37.246 8.058 -33.480 1.00 60.38 203 TYR A O 1
ATOM 1602 N N . SER A 1 204 ? 36.135 6.339 -34.389 1.00 56.28 204 SER A N 1
ATOM 1603 C CA . SER A 1 204 ? 34.915 7.048 -34.736 1.00 56.28 204 SER A CA 1
ATOM 1604 C C . SER A 1 204 ? 34.034 7.027 -33.504 1.00 56.28 204 SER A C 1
ATOM 1606 O O . SER A 1 204 ? 33.377 6.034 -33.195 1.00 56.28 204 SER A O 1
ATOM 1608 N N . TYR A 1 205 ? 34.051 8.125 -32.764 1.00 50.97 205 TYR A N 1
ATOM 1609 C CA . TYR A 1 205 ? 33.004 8.380 -31.795 1.00 50.97 205 TYR A CA 1
ATOM 1610 C C . TYR A 1 205 ? 31.720 8.566 -32.603 1.00 50.97 205 TYR A C 1
ATOM 1612 O O . TYR A 1 205 ? 31.702 9.368 -33.537 1.00 50.97 205 TYR A O 1
ATOM 1620 N N . LEU A 1 206 ? 30.681 7.771 -32.314 1.00 50.28 206 LEU A N 1
ATOM 1621 C CA . LEU A 1 206 ? 29.329 8.058 -32.795 1.00 50.28 206 LEU A CA 1
ATOM 1622 C C . LEU A 1 206 ? 29.087 9.537 -32.510 1.00 50.28 206 LEU A C 1
ATOM 1624 O O . LEU A 1 206 ? 29.134 9.954 -31.354 1.00 50.28 206 LEU A O 1
ATOM 1628 N N . ASN A 1 207 ? 28.971 10.330 -33.570 1.00 39.78 207 ASN A N 1
ATOM 1629 C CA . ASN A 1 207 ? 28.889 11.769 -33.448 1.00 39.78 207 ASN A CA 1
ATOM 1630 C C . ASN A 1 207 ? 27.572 12.077 -32.723 1.00 39.78 207 ASN A C 1
ATOM 1632 O O . ASN A 1 207 ? 26.497 11.891 -33.286 1.00 39.78 207 ASN A O 1
ATOM 1636 N N . THR A 1 208 ? 27.657 12.508 -31.467 1.00 41.53 208 THR A N 1
ATOM 1637 C CA . THR A 1 208 ? 26.521 12.846 -30.591 1.00 41.53 208 THR A CA 1
ATOM 1638 C C . THR A 1 208 ? 25.795 14.125 -31.025 1.00 41.53 208 THR A C 1
ATOM 1640 O O . THR A 1 208 ? 24.901 14.598 -30.336 1.00 41.53 208 THR A O 1
ATOM 1643 N N . SER A 1 209 ? 26.165 14.705 -32.171 1.00 36.00 209 SER A N 1
ATOM 1644 C CA . SER A 1 209 ? 25.703 16.014 -32.644 1.00 36.00 209 SER A CA 1
ATOM 1645 C C . SER A 1 209 ? 24.570 15.965 -33.681 1.00 36.00 209 SER A C 1
ATOM 1647 O O . SER A 1 209 ? 24.287 16.975 -34.319 1.00 36.00 209 SER A O 1
ATOM 1649 N N . SER A 1 210 ? 23.868 14.835 -33.836 1.00 36.88 210 SER A N 1
ATOM 1650 C CA . SER A 1 210 ? 22.529 14.828 -34.453 1.00 36.88 210 SER A CA 1
ATOM 1651 C C . SER A 1 210 ? 21.456 14.642 -33.376 1.00 36.88 210 SER A C 1
ATOM 1653 O O . SER A 1 210 ? 21.418 13.584 -32.752 1.00 36.88 210 SER A O 1
ATOM 1655 N N . PRO A 1 211 ? 20.573 15.635 -33.157 1.00 39.16 211 PRO A N 1
ATOM 1656 C CA . PRO A 1 211 ? 19.596 15.646 -32.066 1.00 39.16 211 PRO A CA 1
ATOM 1657 C C . PRO A 1 211 ? 18.366 14.753 -32.314 1.00 39.16 211 PRO A C 1
ATOM 1659 O O . PRO A 1 211 ? 17.341 14.924 -31.669 1.00 39.16 211 PRO A O 1
ATOM 1662 N N . THR A 1 212 ? 18.434 13.791 -33.234 1.00 45.44 212 THR A N 1
ATOM 1663 C CA . THR A 1 212 ? 17.314 12.900 -33.577 1.00 45.44 212 THR A CA 1
ATOM 1664 C C . THR A 1 212 ? 17.619 11.456 -33.171 1.00 45.44 212 THR A C 1
ATOM 1666 O O . THR A 1 212 ? 17.544 10.521 -33.964 1.00 45.44 212 THR A O 1
ATOM 1669 N N . GLY A 1 213 ? 18.030 11.264 -31.917 1.00 52.44 213 GLY A N 1
ATOM 1670 C CA . GLY A 1 213 ? 18.298 9.946 -31.348 1.00 52.44 213 GLY A CA 1
ATOM 1671 C C . GLY A 1 213 ? 17.023 9.306 -30.812 1.00 52.44 213 GLY A C 1
ATOM 1672 O O . GLY A 1 213 ? 16.716 9.441 -29.634 1.00 52.44 213 GLY A O 1
ATOM 1673 N N . SER A 1 214 ? 16.264 8.608 -31.655 1.00 61.28 214 SER A N 1
ATOM 1674 C CA . SER A 1 214 ? 15.172 7.754 -31.174 1.00 61.28 214 SER A CA 1
ATOM 1675 C C . SER A 1 214 ? 15.714 6.727 -30.170 1.00 61.28 214 SER A C 1
ATOM 1677 O O . SER A 1 214 ? 16.729 6.082 -30.453 1.00 61.28 214 SER A O 1
ATOM 1679 N N . SER A 1 215 ? 15.027 6.552 -29.035 1.00 69.00 215 SER A N 1
ATOM 1680 C CA . SER A 1 215 ? 15.344 5.517 -28.041 1.00 69.00 215 SER A CA 1
ATOM 1681 C C . SER A 1 215 ? 15.555 4.145 -28.712 1.00 69.00 215 SER A C 1
ATOM 1683 O O . SER A 1 215 ? 14.824 3.817 -29.655 1.00 69.00 215 SER A O 1
ATOM 1685 N N . PRO A 1 216 ? 16.539 3.331 -28.277 1.00 78.25 216 PRO A N 1
ATOM 1686 C CA . PRO A 1 216 ? 16.721 1.981 -28.785 1.00 78.25 216 PRO A CA 1
ATOM 1687 C C . PRO A 1 216 ? 15.426 1.177 -28.689 1.00 78.25 216 PRO A C 1
ATOM 1689 O O . PRO A 1 216 ? 14.744 1.204 -27.665 1.00 78.25 216 PRO A O 1
ATOM 1692 N N . SER A 1 217 ? 15.117 0.398 -29.726 1.00 81.56 217 SER A N 1
ATOM 1693 C CA . SER A 1 217 ? 13.871 -0.375 -29.787 1.00 81.56 217 SER A CA 1
ATOM 1694 C C . SER A 1 217 ? 13.685 -1.307 -28.588 1.00 81.56 217 SER A C 1
ATOM 1696 O O . SER A 1 217 ? 12.568 -1.457 -28.114 1.00 81.56 217 SER A O 1
ATOM 1698 N N . TRP A 1 218 ? 14.760 -1.882 -28.038 1.00 87.44 218 TRP A N 1
ATOM 1699 C CA . TRP A 1 218 ? 14.680 -2.718 -26.836 1.00 87.44 218 TRP A CA 1
ATOM 1700 C C . TRP A 1 218 ? 14.184 -1.941 -25.603 1.00 87.44 218 TRP A C 1
ATOM 1702 O O . TRP A 1 218 ? 13.423 -2.486 -24.806 1.00 87.44 218 TRP A O 1
ATOM 1712 N N . LEU A 1 219 ? 14.568 -0.668 -25.466 1.00 86.12 219 LEU A N 1
ATOM 1713 C CA . LEU A 1 219 ? 14.158 0.196 -24.361 1.00 86.12 219 LEU A CA 1
ATOM 1714 C C . LEU A 1 219 ? 12.720 0.687 -24.566 1.00 86.12 219 LEU A C 1
ATOM 1716 O O . LEU A 1 219 ? 11.915 0.664 -23.638 1.00 86.12 219 LEU A O 1
ATOM 1720 N N . THR A 1 220 ? 12.364 1.042 -25.802 1.00 85.88 220 THR A N 1
ATOM 1721 C CA . THR A 1 220 ? 10.973 1.322 -26.182 1.00 85.88 220 THR A CA 1
ATOM 1722 C C . THR A 1 220 ? 10.064 0.125 -25.900 1.00 85.88 220 THR A C 1
ATOM 1724 O O . THR A 1 220 ? 9.001 0.297 -25.308 1.00 85.88 220 THR A O 1
ATOM 1727 N N . ASN A 1 221 ? 10.495 -1.090 -26.249 1.00 88.44 221 ASN A N 1
ATOM 1728 C CA . ASN A 1 221 ? 9.746 -2.322 -26.003 1.00 88.44 221 ASN A CA 1
ATOM 1729 C C . ASN A 1 221 ? 9.574 -2.595 -24.503 1.00 88.44 221 ASN A C 1
ATOM 1731 O O . ASN A 1 221 ? 8.495 -3.012 -24.085 1.00 88.44 221 ASN A O 1
ATOM 1735 N N . LEU A 1 222 ? 10.603 -2.331 -23.688 1.00 90.69 222 LEU A N 1
ATOM 1736 C CA . LEU A 1 222 ? 10.512 -2.434 -22.229 1.00 90.69 222 LEU A CA 1
ATOM 1737 C C . LEU A 1 222 ? 9.398 -1.528 -21.682 1.00 90.69 222 LEU A C 1
ATOM 1739 O O . LEU A 1 222 ? 8.531 -1.993 -20.943 1.00 90.69 222 LEU A O 1
ATOM 1743 N N . PHE A 1 223 ? 9.382 -0.252 -22.076 1.00 89.06 223 PHE A N 1
ATOM 1744 C CA . PHE A 1 223 ? 8.347 0.687 -21.636 1.00 89.06 223 PHE A CA 1
ATOM 1745 C C . PHE A 1 223 ? 6.962 0.330 -22.174 1.00 89.06 223 PHE A C 1
ATOM 1747 O O . PHE A 1 223 ? 5.995 0.358 -21.419 1.00 89.06 223 PHE A O 1
ATOM 1754 N N . GLN A 1 224 ? 6.848 -0.065 -23.444 1.00 88.94 224 GLN A N 1
ATOM 1755 C CA . GLN A 1 224 ? 5.575 -0.491 -24.032 1.00 88.94 224 GLN A CA 1
ATOM 1756 C C . GLN A 1 224 ? 4.994 -1.725 -23.335 1.00 88.94 224 GLN A C 1
ATOM 1758 O O . GLN A 1 224 ? 3.789 -1.766 -23.086 1.00 88.94 224 GLN A O 1
ATOM 1763 N N . LYS A 1 225 ? 5.836 -2.697 -22.965 1.00 89.19 225 LYS A N 1
ATOM 1764 C CA . LYS A 1 225 ? 5.417 -3.873 -22.195 1.00 89.19 225 LYS A CA 1
ATOM 1765 C C . LYS A 1 225 ? 4.797 -3.462 -20.859 1.00 89.19 225 LYS A C 1
ATOM 1767 O O . LYS A 1 225 ? 3.671 -3.853 -20.564 1.00 89.19 225 LYS A O 1
ATOM 1772 N N . HIS A 1 226 ? 5.491 -2.624 -20.088 1.00 87.38 226 HIS A N 1
ATOM 1773 C CA . HIS A 1 226 ? 5.003 -2.196 -18.775 1.00 87.38 226 HIS A CA 1
ATOM 1774 C C . HIS A 1 226 ? 3.830 -1.215 -18.844 1.00 87.38 226 HIS A C 1
ATOM 1776 O O . HIS A 1 226 ? 2.991 -1.216 -17.945 1.00 87.38 226 HIS A O 1
ATOM 1782 N N . LEU A 1 227 ? 3.712 -0.434 -19.919 1.00 86.69 227 LEU A N 1
ATOM 1783 C CA . LEU A 1 227 ? 2.501 0.327 -20.225 1.00 86.69 227 LEU A CA 1
ATOM 1784 C C . LEU A 1 227 ? 1.308 -0.590 -20.479 1.00 86.69 227 LEU A C 1
ATOM 1786 O O . LEU A 1 227 ? 0.226 -0.316 -19.969 1.00 86.69 227 LEU A O 1
ATOM 1790 N N . GLY A 1 228 ? 1.502 -1.667 -21.245 1.00 84.31 228 GLY A N 1
ATOM 1791 C CA . GLY A 1 228 ? 0.484 -2.692 -21.465 1.00 84.31 228 GLY A CA 1
ATOM 1792 C C . GLY A 1 228 ? 0.020 -3.299 -20.145 1.00 84.31 228 GLY A C 1
ATOM 1793 O O . GLY A 1 228 ? -1.157 -3.192 -19.812 1.00 84.31 228 GLY A O 1
ATOM 1794 N N . ASP A 1 229 ? 0.961 -3.816 -19.350 1.00 83.06 229 ASP A N 1
ATOM 1795 C CA . ASP A 1 229 ? 0.678 -4.395 -18.030 1.00 83.06 229 ASP A CA 1
ATOM 1796 C C . ASP A 1 229 ? -0.016 -3.397 -17.086 1.00 83.06 229 ASP A C 1
ATOM 1798 O O . ASP A 1 229 ? -0.945 -3.764 -16.375 1.00 83.06 229 ASP A O 1
ATOM 1802 N N . SER A 1 230 ? 0.396 -2.123 -17.090 1.00 81.44 230 SER A N 1
ATOM 1803 C CA . SER A 1 230 ? -0.202 -1.088 -16.231 1.00 81.44 230 SER A CA 1
ATOM 1804 C C . SER A 1 230 ? -1.600 -0.668 -16.686 1.00 81.44 230 SER A C 1
ATOM 1806 O O . SER A 1 230 ? -2.358 -0.125 -15.888 1.00 81.44 230 SER A O 1
ATOM 1808 N N . ARG A 1 231 ? -1.942 -0.864 -17.965 1.00 83.19 231 ARG A N 1
ATOM 1809 C CA . ARG A 1 231 ? -3.267 -0.556 -18.527 1.00 83.19 231 ARG A CA 1
ATOM 1810 C C . ARG A 1 231 ? -4.252 -1.706 -18.377 1.00 83.19 231 ARG A C 1
ATOM 1812 O O . ARG A 1 231 ? -5.459 -1.453 -18.398 1.00 83.19 231 ARG A O 1
ATOM 1819 N N . GLU A 1 232 ? -3.763 -2.937 -18.229 1.00 77.81 232 GLU A N 1
ATOM 1820 C CA . GLU A 1 232 ? -4.603 -4.048 -17.793 1.00 77.81 232 GLU A CA 1
ATOM 1821 C C . GLU A 1 232 ? -5.291 -3.676 -16.464 1.00 77.81 232 GLU A C 1
ATOM 1823 O O . GLU A 1 232 ? -4.840 -2.805 -15.715 1.00 77.81 232 GLU A O 1
ATOM 1828 N N . ALA A 1 233 ? -6.462 -4.261 -16.202 1.00 71.06 233 ALA A N 1
ATOM 1829 C CA . ALA A 1 233 ? -7.208 -4.012 -14.968 1.00 71.06 233 ALA A CA 1
ATOM 1830 C C . ALA A 1 233 ? -6.345 -4.313 -13.719 1.00 71.06 233 ALA A C 1
ATOM 1832 O O . ALA A 1 233 ? -5.219 -4.786 -13.825 1.00 71.06 233 ALA A O 1
ATOM 1833 N N . PHE A 1 234 ? -6.864 -4.104 -12.503 1.00 83.88 234 PHE A N 1
ATOM 1834 C CA . PHE A 1 234 ? -6.140 -4.431 -11.260 1.00 83.88 234 PHE A CA 1
ATOM 1835 C C . PHE A 1 234 ? -5.897 -5.948 -11.035 1.00 83.88 234 PHE A C 1
ATOM 1837 O O . PHE A 1 234 ? -5.858 -6.407 -9.900 1.00 83.88 234 PHE A O 1
ATOM 1844 N N . SER A 1 235 ? -5.744 -6.746 -12.092 1.00 86.62 235 SER A N 1
ATOM 1845 C CA . SER A 1 235 ? -5.422 -8.174 -12.084 1.00 86.62 235 SER A CA 1
ATOM 1846 C C . SER A 1 235 ? -3.982 -8.477 -11.665 1.00 86.62 235 SER A C 1
ATOM 1848 O O . SER A 1 235 ? -3.695 -9.601 -11.261 1.00 86.62 235 SER A O 1
ATOM 1850 N N . LYS A 1 236 ? -3.081 -7.492 -11.730 1.00 89.25 236 LYS A N 1
ATOM 1851 C CA . LYS A 1 236 ? -1.683 -7.588 -11.291 1.00 89.25 236 LYS A CA 1
ATOM 1852 C C . LYS A 1 236 ? -1.367 -6.499 -10.252 1.00 89.25 236 LYS A C 1
ATOM 1854 O O . LYS A 1 236 ? -2.071 -5.484 -10.207 1.00 89.25 236 LYS A O 1
ATOM 1859 N N . PRO A 1 237 ? -0.315 -6.683 -9.429 1.00 91.75 237 PRO A N 1
ATOM 1860 C CA . PRO A 1 237 ? 0.289 -5.590 -8.672 1.00 91.75 237 PRO A CA 1
ATOM 1861 C C . PRO A 1 237 ? 0.608 -4.399 -9.574 1.00 91.75 237 PRO A C 1
ATOM 1863 O O . PRO A 1 237 ? 0.967 -4.574 -10.742 1.00 91.75 237 PRO A O 1
ATOM 1866 N N . LEU A 1 238 ? 0.505 -3.189 -9.030 1.00 91.50 238 LEU A N 1
ATOM 1867 C CA . LEU A 1 238 ? 0.940 -2.002 -9.749 1.00 91.50 238 LEU A CA 1
ATOM 1868 C C . LEU A 1 238 ? 2.467 -2.029 -9.911 1.00 91.50 238 LEU A C 1
ATOM 1870 O O . LEU A 1 238 ? 3.178 -2.618 -9.096 1.00 91.50 238 LEU A O 1
ATOM 1874 N N . PHE A 1 239 ? 2.974 -1.396 -10.971 1.00 91.62 239 PHE A N 1
ATOM 1875 C CA . PHE A 1 239 ? 4.407 -1.367 -11.252 1.00 91.62 239 PHE A CA 1
ATOM 1876 C C . PHE A 1 239 ? 5.199 -0.866 -10.035 1.00 91.62 239 PHE A C 1
ATOM 1878 O O . PHE A 1 239 ? 4.989 0.258 -9.581 1.00 91.62 239 PHE A O 1
ATOM 1885 N N . ASN A 1 240 ? 6.122 -1.691 -9.531 1.00 92.19 240 ASN A N 1
ATOM 1886 C CA . ASN A 1 240 ? 7.013 -1.318 -8.436 1.00 92.19 240 ASN A CA 1
ATOM 1887 C C . ASN A 1 240 ? 8.239 -0.571 -9.000 1.00 92.19 240 ASN A C 1
ATOM 1889 O O . ASN A 1 240 ? 9.053 -1.210 -9.681 1.00 92.19 240 ASN A O 1
ATOM 1893 N N . PRO A 1 241 ? 8.437 0.726 -8.685 1.00 93.69 241 PRO A N 1
ATOM 1894 C CA . PRO A 1 241 ? 9.593 1.495 -9.146 1.00 93.69 241 PRO A CA 1
ATOM 1895 C C . PRO A 1 241 ? 10.941 0.832 -8.844 1.00 93.69 241 PRO A C 1
ATOM 1897 O O . PRO A 1 241 ? 11.839 0.885 -9.678 1.00 93.69 241 PRO A O 1
ATOM 1900 N N . GLN A 1 242 ? 11.079 0.125 -7.718 1.00 93.25 242 GLN A N 1
ATOM 1901 C CA . GLN A 1 242 ? 12.334 -0.534 -7.329 1.00 93.25 242 GLN A CA 1
ATOM 1902 C C . GLN A 1 242 ? 12.750 -1.656 -8.295 1.00 93.25 242 GLN A C 1
ATOM 1904 O O . GLN A 1 242 ? 13.929 -1.998 -8.388 1.00 93.25 242 GLN A O 1
ATOM 1909 N N . SER A 1 243 ? 11.801 -2.214 -9.052 1.00 92.94 243 SER A N 1
ATOM 1910 C CA . SER A 1 243 ? 12.070 -3.282 -10.020 1.00 92.94 243 SER A CA 1
ATOM 1911 C C . SER A 1 243 ? 12.700 -2.784 -11.328 1.00 92.94 243 SER A C 1
ATOM 1913 O O . SER A 1 243 ? 13.288 -3.584 -12.062 1.00 92.94 243 SER A O 1
ATOM 1915 N N . ILE A 1 244 ? 12.635 -1.475 -11.623 1.00 92.94 244 ILE A N 1
ATOM 1916 C CA . ILE A 1 244 ? 13.001 -0.936 -12.942 1.00 92.94 244 ILE A CA 1
ATOM 1917 C C . ILE A 1 244 ? 14.456 -1.206 -13.313 1.00 92.94 244 ILE A C 1
ATOM 1919 O O . ILE A 1 244 ? 14.743 -1.542 -14.458 1.00 92.94 244 ILE A O 1
ATOM 1923 N N . ARG A 1 245 ? 15.370 -1.138 -12.340 1.00 94.00 245 ARG A N 1
ATOM 1924 C CA . ARG A 1 245 ? 16.796 -1.404 -12.553 1.00 94.00 245 ARG A CA 1
ATOM 1925 C C . ARG A 1 245 ? 17.025 -2.833 -13.041 1.00 94.00 245 ARG A C 1
ATOM 1927 O O . ARG A 1 245 ? 17.725 -3.046 -14.028 1.00 94.00 245 ARG A O 1
ATOM 1934 N N . GLY A 1 246 ? 16.424 -3.812 -12.365 1.00 95.25 246 GLY A N 1
ATOM 1935 C CA . GLY A 1 246 ? 16.547 -5.222 -12.738 1.00 95.25 246 GLY A CA 1
ATOM 1936 C C . GLY A 1 246 ? 15.938 -5.505 -14.111 1.00 95.25 246 GLY A C 1
ATOM 1937 O O . GLY A 1 246 ? 16.558 -6.170 -14.939 1.00 95.25 246 GLY A O 1
ATOM 1938 N N . LEU A 1 247 ? 14.760 -4.934 -14.381 1.00 93.88 247 LEU A N 1
ATOM 1939 C CA . LEU A 1 247 ? 14.061 -5.066 -15.661 1.00 93.88 247 LEU A CA 1
ATOM 1940 C C . LEU A 1 247 ? 14.855 -4.451 -16.820 1.00 93.88 247 LEU A C 1
ATOM 1942 O O . LEU A 1 247 ? 15.001 -5.071 -17.873 1.00 93.88 247 LEU A O 1
ATOM 1946 N N . TYR A 1 248 ? 15.424 -3.268 -16.600 1.00 93.56 248 TYR A N 1
ATOM 1947 C CA . TYR A 1 248 ? 16.298 -2.586 -17.545 1.00 93.56 248 TYR A CA 1
ATOM 1948 C C . TYR A 1 248 ? 17.549 -3.414 -17.865 1.00 93.56 248 TYR A C 1
ATOM 1950 O O . TYR A 1 248 ? 17.852 -3.632 -19.037 1.00 93.56 248 TYR A O 1
ATOM 1958 N N . LEU A 1 249 ? 18.249 -3.924 -16.844 1.00 94.25 249 LEU A N 1
ATOM 1959 C CA . LEU A 1 249 ? 19.456 -4.735 -17.036 1.00 94.25 249 LEU A CA 1
ATOM 1960 C C . LEU A 1 249 ? 19.151 -6.049 -17.761 1.00 94.25 249 LEU A C 1
ATOM 1962 O O . LEU A 1 249 ? 19.925 -6.465 -18.624 1.00 94.25 249 LEU A O 1
ATOM 1966 N N . SER A 1 250 ? 18.016 -6.682 -17.448 1.00 95.12 250 SER A N 1
ATOM 1967 C CA . SER A 1 250 ? 17.555 -7.880 -18.155 1.00 95.12 250 SER A CA 1
ATOM 1968 C C . SER A 1 250 ? 17.303 -7.582 -19.632 1.00 95.12 250 SER A C 1
ATOM 1970 O O . SER A 1 250 ? 17.861 -8.256 -20.492 1.00 95.12 250 SER A O 1
ATOM 1972 N N . ALA A 1 251 ? 16.537 -6.530 -19.937 1.00 93.31 251 ALA A N 1
ATOM 1973 C CA . ALA A 1 251 ? 16.228 -6.149 -21.313 1.00 93.31 251 ALA A CA 1
ATOM 1974 C C . ALA A 1 251 ? 17.487 -5.758 -22.109 1.00 93.31 251 ALA A C 1
ATOM 1976 O O . ALA A 1 251 ? 17.627 -6.124 -23.277 1.00 93.31 251 ALA A O 1
ATOM 1977 N N . LEU A 1 252 ? 18.435 -5.064 -21.470 1.00 91.31 252 LEU A N 1
ATOM 1978 C CA . LEU A 1 252 ? 19.725 -4.735 -22.068 1.00 91.31 252 LEU A CA 1
ATOM 1979 C C . LEU A 1 252 ? 20.535 -6.000 -22.380 1.00 91.31 252 LEU A C 1
ATOM 1981 O O . LEU A 1 252 ? 21.098 -6.114 -23.469 1.00 91.31 252 LEU A O 1
ATOM 1985 N N . LYS A 1 253 ? 20.587 -6.965 -21.457 1.00 91.75 253 LYS A N 1
ATOM 1986 C CA . LYS A 1 253 ? 21.285 -8.241 -21.664 1.00 91.75 253 LYS A CA 1
ATOM 1987 C C . LYS A 1 253 ? 20.679 -9.033 -22.826 1.00 91.75 253 LYS A C 1
ATOM 1989 O O . LYS A 1 253 ? 21.420 -9.515 -23.686 1.00 91.75 253 LYS A O 1
ATOM 1994 N N . ASP A 1 254 ? 19.355 -9.127 -22.890 1.00 91.12 254 ASP A N 1
ATOM 1995 C CA . ASP A 1 254 ? 18.644 -9.803 -23.982 1.00 91.12 254 ASP A CA 1
ATOM 1996 C C . ASP A 1 254 ? 18.932 -9.121 -25.332 1.00 91.12 254 ASP A C 1
ATOM 1998 O O . ASP A 1 254 ? 19.213 -9.769 -26.344 1.00 91.12 254 ASP A O 1
ATOM 2002 N N . HIS A 1 255 ? 18.981 -7.788 -25.348 1.00 88.81 255 HIS A N 1
ATOM 2003 C CA . HIS A 1 255 ? 19.374 -7.033 -26.533 1.00 88.81 255 HIS A CA 1
ATOM 2004 C C . HIS A 1 255 ? 20.828 -7.304 -26.959 1.00 88.81 255 HIS A C 1
ATOM 2006 O O . HIS A 1 255 ? 21.083 -7.612 -28.122 1.00 88.81 255 HIS A O 1
ATOM 2012 N N . ILE A 1 256 ? 21.789 -7.217 -26.035 1.00 86.31 256 ILE A N 1
ATOM 2013 C CA . ILE A 1 256 ? 23.217 -7.418 -26.332 1.00 86.31 256 ILE A CA 1
ATOM 2014 C C . ILE A 1 256 ? 23.469 -8.829 -26.878 1.00 86.31 256 ILE A C 1
ATOM 2016 O O . ILE A 1 256 ? 24.237 -8.985 -27.829 1.00 86.31 256 ILE A O 1
ATOM 2020 N N . THR A 1 257 ? 22.805 -9.838 -26.307 1.00 87.06 257 THR A N 1
ATOM 2021 C CA . THR A 1 257 ? 22.932 -11.240 -26.733 1.00 87.06 257 THR A CA 1
ATOM 2022 C C . THR A 1 257 ? 22.301 -11.491 -28.101 1.00 87.06 257 THR A C 1
ATOM 2024 O O . THR A 1 257 ? 22.927 -12.131 -28.942 1.00 87.06 257 THR A O 1
ATOM 2027 N N . SER A 1 258 ? 21.116 -10.935 -28.370 1.00 84.44 258 SER A N 1
ATOM 2028 C CA . SER A 1 258 ? 20.452 -11.067 -29.680 1.00 84.44 258 SER A CA 1
ATOM 2029 C C . SER A 1 258 ? 21.192 -10.370 -30.831 1.00 84.44 258 SER A C 1
ATOM 2031 O O . SER A 1 258 ? 21.070 -10.786 -31.980 1.00 84.44 258 SER A O 1
ATOM 2033 N N . MET A 1 259 ? 21.983 -9.333 -30.532 1.00 72.69 259 MET A N 1
ATOM 2034 C CA . MET A 1 259 ? 22.663 -8.488 -31.524 1.00 72.69 259 MET A CA 1
ATOM 2035 C C . MET A 1 259 ? 24.176 -8.728 -31.632 1.00 72.69 259 MET A C 1
ATOM 2037 O O . MET A 1 259 ? 24.891 -7.869 -32.149 1.00 72.69 259 MET A O 1
ATOM 2041 N N . SER A 1 260 ? 24.685 -9.869 -31.153 1.00 75.31 260 SER A N 1
ATOM 2042 C CA . SER A 1 260 ? 26.116 -10.216 -31.209 1.00 75.31 260 SER A CA 1
ATOM 2043 C C . SER A 1 260 ? 27.034 -9.137 -30.605 1.00 75.31 260 SER A C 1
ATOM 2045 O O . SER A 1 260 ? 28.026 -8.745 -31.217 1.00 75.31 260 SER A O 1
ATOM 2047 N N . ASN A 1 261 ? 26.718 -8.676 -29.388 1.00 73.56 261 ASN A N 1
ATOM 2048 C CA . ASN A 1 261 ? 27.450 -7.651 -28.626 1.00 73.56 261 ASN A CA 1
ATOM 2049 C C . ASN A 1 261 ? 27.296 -6.214 -29.155 1.00 73.56 261 ASN A C 1
ATOM 2051 O O . ASN A 1 261 ? 28.253 -5.588 -29.614 1.00 73.56 261 ASN A O 1
ATOM 2055 N N . CYS A 1 262 ? 26.090 -5.654 -29.025 1.00 81.38 262 CYS A N 1
ATOM 2056 C CA . CYS A 1 262 ? 25.807 -4.255 -29.363 1.00 81.38 262 CYS A CA 1
ATOM 2057 C C . CYS A 1 262 ? 26.690 -3.270 -28.562 1.00 81.38 262 CYS A C 1
ATOM 2059 O O . CYS A 1 262 ? 26.430 -2.972 -27.390 1.00 81.38 262 CYS A O 1
ATOM 2061 N N . PHE A 1 263 ? 27.739 -2.744 -29.201 1.00 77.69 263 PHE A N 1
ATOM 2062 C CA . PHE A 1 263 ? 28.727 -1.877 -28.551 1.00 77.69 263 PHE A CA 1
ATOM 2063 C C . PHE A 1 263 ? 28.155 -0.511 -28.151 1.00 77.69 263 PHE A C 1
ATOM 2065 O O . PHE A 1 263 ? 28.489 0.009 -27.089 1.00 77.69 263 PHE A O 1
ATOM 2072 N N . SER A 1 264 ? 27.264 0.063 -28.965 1.00 78.00 264 SER A N 1
ATOM 2073 C CA . SER A 1 264 ? 26.668 1.380 -28.709 1.00 78.00 264 SER A CA 1
ATOM 2074 C C . SER A 1 264 ? 25.834 1.393 -27.424 1.00 78.00 264 SER A C 1
ATOM 2076 O O . SER A 1 264 ? 26.095 2.211 -26.542 1.00 78.00 264 SER A O 1
ATOM 2078 N N . CYS A 1 265 ? 24.900 0.451 -27.261 1.00 82.38 265 CYS A N 1
ATOM 2079 C CA . CYS A 1 265 ? 24.080 0.352 -26.049 1.00 82.38 265 CYS A CA 1
ATOM 2080 C C . CYS A 1 265 ? 24.905 -0.037 -24.813 1.00 82.38 265 CYS A C 1
ATOM 2082 O O . CYS A 1 265 ? 24.668 0.508 -23.738 1.00 82.38 265 CYS A O 1
ATOM 2084 N N . THR A 1 266 ? 25.903 -0.916 -24.966 1.00 84.38 266 THR A N 1
ATOM 2085 C CA . THR A 1 266 ? 26.804 -1.293 -23.861 1.00 84.38 266 THR A CA 1
ATOM 2086 C C . THR A 1 266 ? 27.610 -0.092 -23.366 1.00 84.38 266 THR A C 1
ATOM 2088 O O . THR A 1 266 ? 27.726 0.127 -22.163 1.00 84.38 266 THR A O 1
ATOM 2091 N N . LYS A 1 267 ? 28.127 0.727 -24.290 1.00 82.50 267 LYS A N 1
ATOM 2092 C CA . LYS A 1 267 ? 28.883 1.934 -23.952 1.00 82.50 267 LYS A CA 1
ATOM 2093 C C . LYS A 1 267 ? 28.015 2.964 -23.229 1.00 82.50 267 LYS A C 1
ATOM 2095 O O . LYS A 1 267 ? 28.431 3.454 -22.184 1.00 82.50 267 LYS A O 1
ATOM 2100 N N . VAL A 1 268 ? 26.820 3.270 -23.746 1.00 82.44 268 VAL A N 1
ATOM 2101 C CA . VAL A 1 268 ? 25.889 4.197 -23.072 1.00 82.44 268 VAL A CA 1
ATOM 2102 C C . VAL A 1 268 ? 25.548 3.688 -21.676 1.00 82.44 268 VAL A C 1
ATOM 2104 O O . VAL A 1 268 ? 25.646 4.444 -20.718 1.00 82.44 268 VAL A O 1
ATOM 2107 N N . HIS A 1 269 ? 25.238 2.396 -21.539 1.00 86.19 269 HIS A N 1
ATOM 2108 C CA . HIS A 1 269 ? 24.978 1.799 -20.235 1.00 86.19 269 HIS A CA 1
ATOM 2109 C C . HIS A 1 269 ? 26.162 1.959 -19.268 1.00 86.19 269 HIS A C 1
ATOM 2111 O O . HIS A 1 269 ? 25.960 2.360 -18.127 1.00 86.19 269 HIS A O 1
ATOM 2117 N N . SER A 1 270 ? 27.393 1.703 -19.724 1.00 85.94 270 SER A N 1
ATOM 2118 C CA . SER A 1 270 ? 28.589 1.811 -18.877 1.00 85.94 270 SER A CA 1
ATOM 2119 C C . SER A 1 270 ? 28.888 3.229 -18.382 1.00 85.94 270 SER A C 1
ATOM 2121 O O . SER A 1 270 ? 29.550 3.378 -17.360 1.00 85.94 270 SER A O 1
ATOM 2123 N N . LEU A 1 271 ? 28.426 4.255 -19.105 1.00 84.25 271 LEU A N 1
ATOM 2124 C CA . LEU A 1 271 ? 28.673 5.659 -18.772 1.00 84.25 271 LEU A CA 1
ATOM 2125 C C . LEU A 1 271 ? 27.511 6.276 -17.986 1.00 84.25 271 LEU A C 1
ATOM 2127 O O . LEU A 1 271 ? 27.741 6.940 -16.986 1.00 84.25 271 LEU A O 1
ATOM 2131 N N . GLU A 1 272 ? 26.276 6.033 -18.426 1.00 84.88 272 GLU A N 1
ATOM 2132 C CA . GLU A 1 272 ? 25.084 6.769 -17.975 1.00 84.88 272 GLU A CA 1
ATOM 2133 C C . GLU A 1 272 ? 23.959 5.851 -17.467 1.00 84.88 272 GLU A C 1
ATOM 2135 O O . GLU A 1 272 ? 22.926 6.320 -16.991 1.00 84.88 272 GLU A O 1
ATOM 2140 N N . GLY A 1 273 ? 24.116 4.528 -17.574 1.00 86.19 273 GLY A N 1
ATOM 2141 C CA . GLY A 1 273 ? 23.041 3.570 -17.308 1.00 86.19 273 GLY A CA 1
ATOM 2142 C C . GLY A 1 273 ? 22.558 3.557 -15.859 1.00 86.19 273 GLY A C 1
ATOM 2143 O O . GLY A 1 273 ? 21.360 3.411 -15.621 1.00 86.19 273 GLY A O 1
ATOM 2144 N N . GLU A 1 274 ? 23.465 3.729 -14.895 1.00 88.88 274 GLU A N 1
ATOM 2145 C CA . GLU A 1 274 ? 23.110 3.775 -13.470 1.00 88.88 274 GLU A CA 1
ATOM 2146 C C . GLU A 1 274 ? 22.350 5.060 -13.123 1.00 88.88 274 GLU A C 1
ATOM 2148 O O . GLU A 1 274 ? 21.292 5.004 -12.491 1.00 88.88 274 GLU A O 1
ATOM 2153 N N . THR A 1 275 ? 22.850 6.208 -13.591 1.00 89.38 275 THR A N 1
ATOM 2154 C CA . THR A 1 275 ? 22.201 7.516 -13.433 1.00 89.38 275 THR A CA 1
ATOM 2155 C C . THR A 1 275 ? 20.799 7.490 -14.032 1.00 89.38 275 THR A C 1
ATOM 2157 O O . THR A 1 275 ? 19.834 7.865 -13.372 1.00 89.38 275 THR A O 1
ATOM 2160 N N . PHE A 1 276 ? 20.667 6.942 -15.243 1.00 88.19 276 PHE A N 1
ATOM 2161 C CA . PHE A 1 276 ? 19.383 6.752 -15.910 1.00 88.19 276 PHE A CA 1
ATOM 2162 C C . PHE A 1 276 ? 18.405 5.905 -15.094 1.00 88.19 276 PHE A C 1
ATOM 2164 O O . PHE A 1 276 ? 17.257 6.302 -14.912 1.00 88.19 276 PHE A O 1
ATOM 2171 N N . CYS A 1 277 ? 18.841 4.743 -14.591 1.00 90.62 277 CYS A N 1
ATOM 2172 C CA . CYS A 1 277 ? 17.979 3.871 -13.790 1.00 90.62 277 CYS A CA 1
ATOM 2173 C C . CYS A 1 277 ? 17.526 4.548 -12.495 1.00 90.62 277 CYS A C 1
ATOM 2175 O O . CYS A 1 277 ? 16.383 4.357 -12.084 1.00 90.62 277 CYS A O 1
ATOM 2177 N N . THR A 1 278 ? 18.411 5.323 -11.870 1.00 92.06 278 THR A N 1
ATOM 2178 C CA . THR A 1 278 ? 18.126 6.044 -10.625 1.00 92.06 278 THR A CA 1
ATOM 2179 C C . THR A 1 278 ? 17.105 7.147 -10.868 1.00 92.06 278 THR A C 1
ATOM 2181 O O . THR A 1 278 ? 16.051 7.142 -10.246 1.00 92.06 278 THR A O 1
ATOM 2184 N N . GLU A 1 279 ? 17.334 8.022 -11.848 1.00 90.44 279 GLU A N 1
ATOM 2185 C CA . GLU A 1 279 ? 16.399 9.112 -12.132 1.00 90.44 279 GLU A CA 1
ATOM 2186 C C . GLU A 1 279 ? 15.041 8.587 -12.636 1.00 90.44 279 GLU A C 1
ATOM 2188 O O . GLU A 1 279 ? 13.987 9.128 -12.296 1.00 90.44 279 GLU A O 1
ATOM 2193 N N . LEU A 1 280 ? 15.028 7.497 -13.412 1.00 90.12 280 LEU A N 1
ATOM 2194 C CA . LEU A 1 280 ? 13.789 6.833 -13.814 1.00 90.12 280 LEU A CA 1
ATOM 2195 C C . LEU A 1 280 ? 13.028 6.275 -12.600 1.00 90.12 280 LEU A C 1
ATOM 2197 O O . LEU A 1 280 ? 11.813 6.453 -12.500 1.00 90.12 280 LEU A O 1
ATOM 2201 N N . MET A 1 281 ? 13.731 5.623 -11.671 1.00 93.75 281 MET A N 1
ATOM 2202 C CA . MET A 1 281 ? 13.149 5.137 -10.419 1.00 93.75 281 MET A CA 1
ATOM 2203 C C . MET A 1 281 ? 12.590 6.288 -9.579 1.00 93.75 281 MET A C 1
ATOM 2205 O O . MET A 1 281 ? 11.469 6.177 -9.080 1.00 93.75 281 MET A O 1
ATOM 2209 N N . ASP A 1 282 ? 13.321 7.395 -9.467 1.00 93.38 282 ASP A N 1
ATOM 2210 C CA . ASP A 1 282 ? 12.909 8.576 -8.709 1.00 93.38 282 ASP A CA 1
ATOM 2211 C C . ASP A 1 282 ? 11.652 9.208 -9.307 1.00 93.38 282 ASP A C 1
ATOM 2213 O O . ASP A 1 282 ? 10.700 9.484 -8.580 1.00 93.38 282 ASP A O 1
ATOM 2217 N N . ARG A 1 283 ? 11.584 9.360 -10.635 1.00 92.69 283 ARG A N 1
ATOM 2218 C CA . ARG A 1 283 ? 10.395 9.888 -11.327 1.00 92.69 283 ARG A CA 1
ATOM 2219 C C . ARG A 1 283 ? 9.172 8.985 -11.153 1.00 92.69 283 ARG A C 1
ATOM 2221 O O . ARG A 1 283 ? 8.080 9.486 -10.892 1.00 92.69 283 ARG A O 1
ATOM 2228 N N . LEU A 1 284 ? 9.339 7.665 -11.256 1.00 93.31 284 LEU A N 1
ATOM 2229 C CA . LEU A 1 284 ? 8.252 6.703 -11.024 1.00 93.31 284 LEU A CA 1
ATOM 2230 C C . LEU A 1 284 ? 7.798 6.705 -9.555 1.00 93.31 284 LEU A C 1
ATOM 2232 O O . LEU A 1 284 ? 6.602 6.636 -9.268 1.00 93.31 284 LEU A O 1
ATOM 2236 N N . THR A 1 285 ? 8.740 6.828 -8.620 1.00 95.38 285 THR A N 1
ATOM 2237 C CA . THR A 1 285 ? 8.451 6.937 -7.184 1.00 95.38 285 THR A CA 1
ATOM 2238 C C . THR A 1 285 ? 7.718 8.240 -6.872 1.00 95.38 285 THR A C 1
ATOM 2240 O O . THR A 1 285 ? 6.706 8.221 -6.168 1.00 95.38 285 THR A O 1
ATOM 2243 N N . ALA A 1 286 ? 8.166 9.357 -7.451 1.00 94.75 286 ALA A N 1
ATOM 2244 C CA . ALA A 1 286 ? 7.519 10.658 -7.341 1.00 94.75 286 ALA A CA 1
ATOM 2245 C C . ALA A 1 286 ? 6.070 10.590 -7.843 1.00 94.75 286 ALA A C 1
ATOM 2247 O O . ALA A 1 286 ? 5.157 10.942 -7.094 1.00 94.75 286 ALA A O 1
ATOM 2248 N N . ALA A 1 287 ? 5.853 10.003 -9.026 1.00 93.69 287 ALA A N 1
ATOM 2249 C CA . ALA A 1 287 ? 4.535 9.830 -9.633 1.00 93.69 287 ALA A CA 1
ATOM 2250 C C . ALA A 1 287 ? 3.536 9.086 -8.720 1.00 93.69 287 ALA A C 1
ATOM 2252 O O . ALA A 1 287 ? 2.353 9.430 -8.690 1.00 93.69 287 ALA A O 1
ATOM 2253 N N . LEU A 1 288 ? 3.993 8.100 -7.936 1.00 94.00 288 LEU A N 1
ATOM 2254 C CA . LEU A 1 288 ? 3.164 7.421 -6.927 1.00 94.00 288 LEU A CA 1
ATOM 2255 C C . LEU A 1 288 ? 3.003 8.234 -5.636 1.00 94.00 288 LEU A C 1
ATOM 2257 O O . LEU A 1 288 ? 1.943 8.206 -5.004 1.00 94.00 288 LEU A O 1
ATOM 2261 N N . SER A 1 289 ? 4.054 8.934 -5.210 1.00 92.81 289 SER A N 1
ATOM 2262 C CA . SER A 1 289 ? 4.070 9.699 -3.960 1.00 92.81 289 SER A CA 1
ATOM 2263 C C . SER A 1 289 ? 3.171 10.938 -3.997 1.00 92.81 289 SER A C 1
ATOM 2265 O O . SER A 1 289 ? 2.654 11.337 -2.955 1.00 92.81 289 SER A O 1
ATOM 2267 N N . GLU A 1 290 ? 2.942 11.516 -5.178 1.00 92.62 290 GLU A N 1
ATOM 2268 C CA . GLU A 1 290 ? 2.075 12.683 -5.385 1.00 92.62 290 GLU A CA 1
ATOM 2269 C C . GLU A 1 290 ? 0.592 12.362 -5.182 1.00 92.62 290 GLU A C 1
ATOM 2271 O O . GLU A 1 290 ? -0.190 13.230 -4.792 1.00 92.62 290 GLU A O 1
ATOM 2276 N N . VAL A 1 291 ? 0.192 11.105 -5.392 1.00 94.19 291 VAL A N 1
ATOM 2277 C CA . VAL A 1 291 ? -1.196 10.686 -5.200 1.00 94.19 291 VAL A CA 1
ATOM 2278 C C . VAL A 1 291 ? -1.495 10.609 -3.707 1.00 94.19 291 VAL A C 1
ATOM 2280 O O . VAL A 1 291 ? -0.865 9.842 -2.973 1.00 94.19 291 VAL A O 1
ATOM 2283 N N . ARG A 1 292 ? -2.473 11.394 -3.253 1.00 93.31 292 ARG A N 1
ATOM 2284 C CA . ARG A 1 292 ? -3.015 11.352 -1.889 1.00 93.31 292 ARG A CA 1
ATOM 2285 C C . ARG A 1 292 ? -4.269 10.493 -1.846 1.00 93.31 292 ARG A C 1
ATOM 2287 O O . ARG A 1 292 ? -4.987 10.380 -2.838 1.00 93.31 292 ARG A O 1
ATOM 2294 N N . LEU A 1 293 ? -4.527 9.865 -0.703 1.00 93.06 293 LEU A N 1
ATOM 2295 C CA . LEU A 1 293 ? -5.790 9.174 -0.483 1.00 93.06 293 LEU A CA 1
ATOM 2296 C C . LEU A 1 293 ? -6.861 10.212 -0.128 1.00 93.06 293 LEU A C 1
ATOM 2298 O O . LEU A 1 293 ? -6.770 10.871 0.905 1.00 93.06 293 LEU A O 1
ATOM 2302 N N . ASP A 1 294 ? -7.884 10.334 -0.970 1.00 86.25 294 ASP A N 1
ATOM 2303 C CA . ASP A 1 294 ? -8.968 11.290 -0.747 1.00 86.25 294 ASP A CA 1
ATOM 2304 C C . ASP A 1 294 ? -10.015 10.618 0.145 1.00 86.25 294 ASP A C 1
ATOM 2306 O O . ASP A 1 294 ? -10.958 9.999 -0.344 1.00 86.25 294 ASP A O 1
ATOM 2310 N N . LEU A 1 295 ? -9.824 10.687 1.464 1.00 78.62 295 LEU A N 1
ATOM 2311 C CA . LEU A 1 295 ? -10.836 10.239 2.417 1.00 78.62 295 LEU A CA 1
ATOM 2312 C C . LEU A 1 295 ? -11.922 11.307 2.501 1.00 78.62 295 LEU A C 1
ATOM 2314 O O . LEU A 1 295 ? -11.774 12.318 3.193 1.00 78.62 295 LEU A O 1
ATOM 2318 N N . ILE A 1 296 ? -13.014 11.106 1.770 1.00 69.50 296 ILE A N 1
ATOM 2319 C CA . ILE A 1 296 ? -14.169 11.992 1.880 1.00 69.50 296 ILE A CA 1
ATOM 2320 C C . ILE A 1 296 ? -14.750 11.804 3.286 1.00 69.50 296 ILE A C 1
ATOM 2322 O O . ILE A 1 296 ? -15.045 10.684 3.703 1.00 69.50 296 ILE A O 1
ATOM 2326 N N . SER A 1 297 ? -14.905 12.902 4.036 1.00 58.03 297 SER A N 1
ATOM 2327 C CA . SER A 1 297 ? -15.556 12.871 5.348 1.00 58.03 297 SER A CA 1
ATOM 2328 C C . SER A 1 297 ? -17.027 12.507 5.158 1.00 58.03 297 SER A C 1
ATOM 2330 O O . SER A 1 297 ? -17.874 13.351 4.870 1.00 58.03 297 SER A O 1
ATOM 2332 N N . HIS A 1 298 ? -17.318 11.218 5.266 1.00 56.62 298 HIS A N 1
ATOM 2333 C CA . HIS A 1 298 ? -18.669 10.694 5.308 1.00 56.62 298 HIS A CA 1
ATOM 2334 C C . HIS A 1 298 ? -19.158 10.803 6.753 1.00 56.62 298 HIS A C 1
ATOM 2336 O O . HIS A 1 298 ? -18.922 9.903 7.559 1.00 56.62 298 HIS A O 1
ATOM 2342 N N . ARG A 1 299 ? -19.730 11.968 7.079 1.00 44.78 299 ARG A N 1
ATOM 2343 C CA . ARG A 1 299 ? -20.546 12.168 8.283 1.00 44.78 299 ARG A CA 1
ATOM 2344 C C . ARG A 1 299 ? -21.899 11.496 8.114 1.00 44.78 299 ARG A C 1
ATOM 2346 O O . ARG A 1 299 ? -22.452 11.597 6.995 1.00 44.78 299 ARG A O 1
#

Foldseek 3Di:
DLFPQVVVVVVDDDDDDDPVQADPNDGHDDDPDDPLLVQQLVCLVDPHDHRQDQQLLSLLLSLLVCVVRRNVVSNVVSVVVSVVDDHPDDDLQSLLLSLQSCLVSVPQVSNQVSLLVNLQDFDDCVSNVVVVVSHDPVSVVLSLVLSVQLLVLLLVLLVQCQPQVCHVDLLAAEQCFCPNQQAAPVPRHGDHLQQQDPVPRDRRDPPSPDSRGRHYVLVVVLSVVLSVVSPPHSRHRRDQLVCQLVSVVVSLVVVCVVRVGRPRSVVSCVPCVVVVSVVSSVSSVVSSVPRGRPSDPPD

Sequence (299 aa):
MSSPFFDDMFSLPQPQPSDNDVVDGLPVVRLSEDAEVLSGLFTMLYPIPSKLPNAYDKALTLLATSQKYDMVGLQSRIRGEIQTRTFPTLTGPETFRSYAIASSGQLPSEAEKLARLTLEFPMTFEYLCDELPSFKGWALRDLVGFRKRCRDNIVSCFESFLKLDQPPFNIWVPCTGASGTIFCQYCKRTTGSNGYCQYCGNYSYLNTSSPTGSSPSWLTNLFQKHLGDSREAFSKPLFNPQSIRGLYLSALKDHITSMSNCFSCTKVHSLEGETFCTELMDRLTAALSEVRLDLISHR

Solvent-accessible surface area (backbone atoms only — not comparable to full-atom values): 17305 Å² total; per-residue (Å²): 120,86,24,58,49,58,54,54,62,68,71,47,91,73,74,86,77,54,84,89,36,49,56,98,88,37,79,60,84,88,72,93,69,54,69,68,40,51,49,22,53,51,24,62,73,45,104,50,81,65,44,77,57,85,48,69,54,50,40,47,47,37,41,25,49,29,54,76,37,54,18,65,75,53,36,55,52,50,51,51,53,59,68,74,47,88,66,80,85,73,51,63,59,55,33,52,39,34,23,26,48,22,48,75,41,70,33,65,72,60,18,42,56,29,54,58,60,42,40,72,31,50,67,38,68,82,68,36,52,90,40,52,82,57,40,52,73,64,52,50,51,39,50,53,52,38,53,49,51,33,43,51,33,44,45,51,53,52,50,48,65,65,38,82,91,63,44,88,64,89,72,50,62,57,67,66,52,90,80,48,73,40,58,22,79,87,76,71,42,76,26,50,87,83,32,46,23,87,87,76,77,42,73,31,68,80,75,83,85,60,94,78,44,54,68,36,65,64,59,50,49,54,48,52,53,54,45,50,60,58,67,46,68,48,77,49,45,53,88,58,42,85,50,49,52,61,54,50,53,50,48,49,51,55,48,28,64,77,42,78,62,41,55,64,62,50,50,40,41,77,75,45,39,64,60,50,41,49,54,51,30,50,52,44,44,47,38,47,66,71,55,68,68,70,79,74,86,82,125

Nearest PDB structures (foldseek):
  4yv9-assembly2_D  TM=5.092E-01  e=4.169E+00  Streptococcus dysgalactiae
  3zpj-assembly1_A  TM=2.172E-01  e=3.795E+00  Thermococcus onnurineus NA1
  3jck-assembly1_D  TM=2.549E-01  e=9.271E+00  Saccharomyces cerevisiae S288C

pLDDT: mean 84.27, std 14.42, range [36.0, 97.81]

Secondary structure (DSSP, 8-state):
---HHHHHHHHSPPPPPPGGGEETTEEPPP-SS-HHHHHHHHHHHTTS-----SSHHHHHHHHHHHHHTT-HHHHHHHHHHHHHSPPPPPPHHHHHHHHHHHHHTT-HHHHHHHHHHHTTS---HHHHTTTGGG--HHHHHHHHHHHHHHHHHHHHHHHHHH-TTS-S-TTPPP---TT--EEPTTT--EE-TTSB-TTTS-B----TT-S--PPPHHHHHHHHHHHHHHHS-TTSPPP-GGGHHHHHHHHHHHHHHHTTS-HHHHHHHHHHHHHHHHHHHHHHHHHHHTPPP------

Mean predicted aligned error: 9.93 Å

Radius of gyration: 29.62 Å; Cα contacts (8 Å, |Δi|>4): 337; chains: 1; bounding box: 79×29×87 Å